Protein AF-A0AAD4NC10-F1 (afdb_monomer_lite)

Secondary structure (DSSP, 8-state):
--------THHHHHHHHHHHHHHHHHTT-----TTHHHHHHHHHHHHHHHHHHHHHTS---------S---HHHHHHHHHHHHHHHHHHHHHHHHHHHHHHHHHHHHGGG------HHHHHHHHHHHHHHHHHHHHHHHTTS---------------------THHHHHHHHHHHHHHHHHHHHHHHHHHHHHHHHTT-TTHHHHHHTTHHHHHHHHHHHHHHHH------

Radius of gyration: 29.65 Å; chains: 1; bounding box: 81×79×90 Å

Sequence (231 aa):
MYPQWAVKPSTISSIYFACLSIVFTISLSSCTDPTQYCENYSVCLQKLEAKQRECLKFPEFEPSLARNTASSNQTECNKKKRRQVSRDLAQLHLRRTEIVRDCVAKNVNRGESILNPNKEKKCLKTAEKLSTISEIMQVTTKKPLRKNGQKGKVGSAVDISRSPKRHSKRKEATKQNAKMCRRAKKTLNRKCHQLAKCCSIAKECTTLAEAIDDQLRSLKAESKSSNCRST

Structure (mmCIF, N/CA/C/O backbone):
data_AF-A0AAD4NC10-F1
#
_entry.id   AF-A0AAD4NC10-F1
#
loop_
_atom_site.group_PDB
_atom_site.id
_atom_site.type_symbol
_atom_site.label_atom_id
_atom_site.label_alt_id
_atom_site.label_comp_id
_atom_site.label_asym_id
_atom_site.label_entity_id
_atom_site.label_seq_id
_atom_site.pdbx_PDB_ins_code
_atom_site.Cartn_x
_atom_site.Cartn_y
_atom_site.Cartn_z
_atom_site.occupancy
_atom_site.B_iso_or_equiv
_atom_site.auth_seq_id
_atom_site.auth_comp_id
_atom_site.auth_asym_id
_atom_site.auth_atom_id
_atom_site.pdbx_PDB_model_num
ATOM 1 N N . MET A 1 1 ? -49.555 56.074 47.861 1.00 41.41 1 MET A N 1
ATOM 2 C CA . MET A 1 1 ? -49.677 54.967 46.888 1.00 41.41 1 MET A CA 1
ATOM 3 C C . MET A 1 1 ? -48.379 54.898 46.097 1.00 41.41 1 MET A C 1
ATOM 5 O O . MET A 1 1 ? -48.118 55.803 45.322 1.00 41.41 1 MET A O 1
ATOM 9 N N . TYR A 1 2 ? -47.544 53.892 46.363 1.00 38.09 2 TYR A N 1
ATOM 10 C CA . TYR A 1 2 ? -46.301 53.606 45.632 1.00 38.09 2 TYR A CA 1
ATOM 11 C C . TYR A 1 2 ? -46.382 52.164 45.116 1.00 38.09 2 TYR A C 1
ATOM 13 O O . TYR A 1 2 ? -46.806 51.297 45.884 1.00 38.09 2 TYR A O 1
ATOM 21 N N . PRO A 1 3 ? -46.012 51.881 43.856 1.00 53.06 3 PRO A N 1
ATOM 22 C CA . PRO A 1 3 ? -46.103 50.531 43.325 1.00 53.06 3 PRO A CA 1
ATOM 23 C C . PRO A 1 3 ? -44.893 49.674 43.736 1.00 53.06 3 PRO A C 1
ATOM 25 O O . PRO A 1 3 ? -43.740 50.072 43.582 1.00 53.06 3 PRO A O 1
ATOM 28 N N . GLN A 1 4 ? -45.179 48.474 44.250 1.00 52.19 4 GLN A N 1
ATOM 29 C CA . GLN A 1 4 ? -44.212 47.407 44.511 1.00 52.19 4 GLN A CA 1
ATOM 30 C C . GLN A 1 4 ? -44.015 46.551 43.255 1.00 52.19 4 GLN A C 1
ATOM 32 O O . GLN A 1 4 ? -44.841 45.688 42.975 1.00 52.19 4 GLN A O 1
ATOM 37 N N . TRP A 1 5 ? -42.925 46.743 42.516 1.00 58.12 5 TRP A N 1
ATOM 38 C CA . TRP A 1 5 ? -42.398 45.713 41.608 1.00 58.12 5 TRP A CA 1
ATOM 39 C C . TRP A 1 5 ? -40.941 46.009 41.239 1.00 58.12 5 TRP A C 1
ATOM 41 O O . TRP A 1 5 ? -40.607 46.370 40.117 1.00 58.12 5 TRP A O 1
ATOM 51 N N . ALA A 1 6 ? -40.048 45.833 42.214 1.00 51.19 6 ALA A N 1
ATOM 52 C CA . ALA A 1 6 ? -38.608 45.762 41.982 1.00 51.19 6 ALA A CA 1
ATOM 53 C C . ALA A 1 6 ? -38.160 44.299 42.116 1.00 51.19 6 ALA A C 1
ATOM 55 O O . ALA A 1 6 ? -37.803 43.834 43.200 1.00 51.19 6 ALA A O 1
ATOM 56 N N . VAL A 1 7 ? -38.215 43.547 41.014 1.00 60.38 7 VAL A N 1
ATOM 57 C CA . VAL A 1 7 ? -37.614 42.209 40.945 1.00 60.38 7 VAL A CA 1
ATOM 58 C C . VAL A 1 7 ? -36.100 42.387 40.830 1.00 60.38 7 VAL A C 1
ATOM 60 O O . VAL A 1 7 ? -35.605 43.034 39.909 1.00 60.38 7 VAL A O 1
ATOM 63 N N . LYS A 1 8 ? -35.362 41.854 41.809 1.00 53.91 8 LYS A N 1
ATOM 64 C CA . LYS A 1 8 ? -33.903 41.987 41.916 1.00 53.91 8 LYS A CA 1
ATOM 65 C C . LYS A 1 8 ? -33.209 41.335 40.699 1.00 53.91 8 LYS A C 1
ATOM 67 O O . LYS A 1 8 ? -33.418 40.146 40.469 1.00 53.91 8 LYS A O 1
ATOM 72 N N . PRO A 1 9 ? -32.334 42.049 39.964 1.00 54.53 9 PRO A N 1
ATOM 73 C CA . PRO A 1 9 ? -31.679 41.550 38.745 1.00 54.53 9 PRO A CA 1
ATOM 74 C C . PRO A 1 9 ? -30.574 40.496 38.977 1.00 54.53 9 PRO A C 1
ATOM 76 O O . PRO A 1 9 ? -29.912 40.069 38.033 1.00 54.53 9 PRO A O 1
ATOM 79 N N . SER A 1 10 ? -30.352 40.048 40.215 1.00 56.56 10 SER A N 1
ATOM 80 C CA . SER A 1 10 ? -29.236 39.168 40.582 1.00 56.56 10 SER A CA 1
ATOM 81 C C . SER A 1 10 ? -29.481 37.671 40.347 1.00 56.56 10 SER A C 1
ATOM 83 O O . SER A 1 10 ? -28.519 36.910 40.278 1.00 56.56 10 SER A O 1
ATOM 85 N N . THR A 1 11 ? -30.726 37.221 40.174 1.00 55.91 11 THR A N 1
ATOM 86 C CA . THR A 1 11 ? -31.040 35.787 40.005 1.00 55.91 11 THR A CA 1
ATOM 87 C C . THR A 1 11 ? -30.996 35.320 38.552 1.00 55.91 11 THR A C 1
ATOM 89 O O . THR A 1 11 ? -30.577 34.197 38.285 1.00 55.91 11 THR A O 1
ATOM 92 N N . ILE A 1 12 ? -31.343 36.185 37.594 1.00 58.41 12 ILE A N 1
ATOM 93 C CA . ILE A 1 12 ? -31.381 35.819 36.168 1.00 58.41 12 ILE A CA 1
ATOM 94 C C . ILE A 1 12 ? -29.960 35.587 35.630 1.00 58.41 12 ILE A C 1
ATOM 96 O O . ILE A 1 12 ? -29.720 34.606 34.932 1.00 58.41 12 ILE A O 1
ATOM 100 N N . SER A 1 13 ? -28.988 36.418 36.023 1.00 58.16 13 SER A N 1
ATOM 101 C CA . SER A 1 13 ? -27.586 36.279 35.591 1.00 58.16 13 SER A CA 1
ATOM 102 C C . SER A 1 13 ? -26.949 34.958 36.059 1.00 58.16 13 SER A C 1
ATOM 104 O O . SER A 1 13 ? -26.222 34.307 35.309 1.00 58.16 13 SER A O 1
ATOM 106 N N . SER A 1 14 ? -27.290 34.497 37.267 1.00 56.69 14 SER A N 1
ATOM 107 C CA . SER A 1 14 ? -26.752 33.252 37.831 1.00 56.69 14 SER A CA 1
ATOM 108 C C . SER A 1 14 ? -27.219 32.003 37.068 1.00 56.69 14 SER A C 1
ATOM 110 O O . SER A 1 14 ? -26.435 31.075 36.868 1.00 56.69 14 SER A O 1
ATOM 112 N N . ILE A 1 15 ? -28.455 32.009 36.557 1.00 64.31 15 ILE A N 1
ATOM 113 C CA . ILE A 1 15 ? -29.015 30.897 35.773 1.00 64.31 15 ILE A CA 1
ATOM 114 C C . ILE A 1 15 ? -28.326 30.790 34.403 1.00 64.31 15 ILE A C 1
ATOM 116 O O . ILE A 1 15 ? -27.982 29.689 33.975 1.00 64.31 15 ILE A O 1
ATOM 120 N N . TYR A 1 16 ? -28.037 31.917 33.743 1.00 66.31 16 TYR A N 1
ATOM 121 C CA . TYR A 1 16 ? -27.315 31.913 32.462 1.00 66.31 16 TYR A CA 1
ATOM 122 C C . TYR A 1 16 ? -25.878 31.384 32.594 1.00 66.31 16 TYR A C 1
ATOM 124 O O . TYR A 1 16 ? -25.441 30.597 31.753 1.00 66.31 16 TYR A O 1
ATOM 132 N N . PHE A 1 17 ? -25.159 31.741 33.664 1.00 61.50 17 PHE A N 1
ATOM 133 C CA . PHE A 1 17 ? -23.816 31.205 33.933 1.00 61.50 17 PHE A CA 1
ATOM 134 C C . PHE A 1 17 ? -23.830 29.701 34.270 1.00 61.50 17 PHE A C 1
ATOM 136 O O . PHE A 1 17 ? -22.946 28.957 33.830 1.00 61.50 17 PHE A O 1
ATOM 143 N N . ALA A 1 18 ? -24.854 29.223 34.984 1.00 60.19 18 ALA A N 1
ATOM 144 C CA . ALA A 1 18 ? -25.027 27.798 35.260 1.00 60.19 18 ALA A CA 1
ATOM 145 C C . ALA A 1 18 ? -25.340 26.997 33.978 1.00 60.19 18 ALA A C 1
ATOM 147 O O . ALA A 1 18 ? -24.720 25.968 33.725 1.00 60.19 18 ALA A O 1
ATOM 148 N N . CYS A 1 19 ? -26.218 27.493 33.100 1.00 57.28 19 CYS A N 1
ATOM 149 C CA . CYS A 1 19 ? -26.504 26.826 31.825 1.00 57.28 19 CYS A CA 1
ATOM 150 C C . CYS A 1 19 ? -25.308 26.845 30.856 1.00 57.28 19 CYS A C 1
ATOM 152 O O . CYS A 1 19 ? -25.031 25.831 30.215 1.00 57.28 19 CYS A O 1
ATOM 154 N N . LEU A 1 20 ? -24.554 27.949 30.777 1.00 58.22 20 LEU A N 1
ATOM 155 C CA . LEU A 1 20 ? -23.356 28.038 29.929 1.00 58.22 20 LEU A CA 1
ATOM 156 C C . LEU A 1 20 ? -22.250 27.071 30.372 1.00 58.22 20 LEU A C 1
ATOM 158 O O . LEU A 1 20 ? -21.587 26.474 29.526 1.00 58.22 20 LEU A O 1
ATOM 162 N N . SER A 1 21 ? -22.078 26.859 31.679 1.00 56.34 21 SER A N 1
ATOM 163 C CA . SER A 1 21 ? -21.098 25.894 32.200 1.00 56.34 21 SER A CA 1
ATOM 164 C C . SER A 1 21 ? -21.517 24.433 31.977 1.00 56.34 21 SER A C 1
ATOM 166 O O . SER A 1 21 ? -20.658 23.590 31.705 1.00 56.34 21 SER A O 1
ATOM 168 N N . ILE A 1 22 ? -22.819 24.127 31.966 1.00 56.28 22 ILE A N 1
ATOM 169 C CA . ILE A 1 22 ? -23.332 22.793 31.602 1.00 56.28 22 ILE A CA 1
ATOM 170 C C . ILE A 1 22 ? -23.112 22.510 30.104 1.00 56.28 22 ILE A C 1
ATOM 172 O O . ILE A 1 22 ? -22.633 21.439 29.742 1.00 56.28 22 ILE A O 1
ATOM 176 N N . VAL A 1 23 ? -23.343 23.481 29.214 1.00 56.09 23 VAL A N 1
ATOM 177 C CA . VAL A 1 23 ? -23.078 23.304 27.768 1.00 56.09 23 VAL A CA 1
ATOM 178 C C . VAL A 1 23 ? -21.572 23.181 27.470 1.00 56.09 23 VAL A C 1
ATOM 180 O O . VAL A 1 23 ? -21.167 22.402 26.601 1.00 56.09 23 VAL A O 1
ATOM 183 N N . PHE A 1 24 ? -20.718 23.885 28.221 1.00 51.09 24 PHE A N 1
ATOM 184 C CA . PHE A 1 24 ? -19.261 23.817 28.047 1.00 51.09 24 PHE A CA 1
ATOM 185 C C . PHE A 1 24 ? -18.652 22.508 28.581 1.00 51.09 24 PHE A C 1
ATOM 187 O O . PHE A 1 24 ? -17.705 21.985 27.997 1.00 51.09 24 PHE A O 1
ATOM 194 N N . THR A 1 25 ? -19.221 21.933 29.646 1.00 49.47 25 THR A N 1
ATOM 195 C CA . THR A 1 25 ? -18.780 20.635 30.193 1.00 49.47 25 THR A CA 1
ATOM 196 C C . THR A 1 25 ? -19.268 19.445 29.365 1.00 49.47 25 THR A C 1
ATOM 198 O O . THR A 1 25 ? -18.516 18.486 29.183 1.00 49.47 25 THR A O 1
ATOM 201 N N . ILE A 1 26 ? -20.457 19.526 28.757 1.00 51.94 26 ILE A N 1
ATOM 202 C CA . ILE A 1 26 ? -20.940 18.499 27.815 1.00 51.94 26 ILE A CA 1
ATOM 203 C C . ILE A 1 26 ? -20.091 18.488 26.526 1.00 51.94 26 ILE A C 1
ATOM 205 O O . ILE A 1 26 ? -19.852 17.427 25.954 1.00 51.94 26 ILE A O 1
ATOM 209 N N . SER A 1 27 ? -19.531 19.633 26.117 1.00 47.19 27 SER A N 1
ATOM 210 C CA . SER A 1 27 ? -18.708 19.741 24.898 1.00 47.19 27 SER A CA 1
ATOM 211 C C . SER A 1 27 ? -17.281 19.179 25.028 1.00 47.19 27 SER A C 1
ATOM 213 O O . SER A 1 27 ? -16.630 18.938 24.012 1.00 47.19 27 SER A O 1
ATOM 215 N N . LEU A 1 28 ? -16.778 18.929 26.245 1.00 46.03 28 LEU A N 1
ATOM 216 C CA . LEU A 1 28 ? -15.456 18.310 26.460 1.00 46.03 28 LEU A CA 1
ATOM 217 C C . LEU A 1 28 ? -15.502 16.781 26.595 1.00 46.03 28 LEU A C 1
ATOM 219 O O . LEU A 1 28 ? -14.455 16.135 26.629 1.00 46.03 28 LEU A O 1
ATOM 223 N N . SER A 1 29 ? -16.698 16.194 26.599 1.00 42.22 29 SER A N 1
ATOM 224 C CA . SER A 1 29 ? -16.899 14.747 26.510 1.00 42.22 29 SER A CA 1
ATOM 225 C C . SER A 1 29 ? -16.993 14.333 25.042 1.00 42.22 29 SER A C 1
ATOM 227 O O . SER A 1 29 ? -18.002 13.804 24.587 1.00 42.22 29 SER A O 1
ATOM 229 N N . SER A 1 30 ? -15.942 14.598 24.262 1.00 43.31 30 SER A N 1
ATOM 230 C CA . SER A 1 30 ? -15.774 13.915 22.977 1.00 43.31 30 SER A CA 1
ATOM 231 C C . SER A 1 30 ? -15.452 12.455 23.283 1.00 43.31 30 SER A C 1
ATOM 233 O O . SER A 1 30 ? -14.284 12.079 23.369 1.00 43.31 30 SER A O 1
ATOM 235 N N . CYS A 1 31 ? -16.490 11.651 23.520 1.00 39.97 31 CYS A N 1
ATOM 236 C CA . CYS A 1 31 ? -16.408 10.200 23.486 1.00 39.97 31 CYS A CA 1
ATOM 237 C C . CYS A 1 31 ? -15.810 9.833 22.128 1.00 39.97 31 CYS A C 1
ATOM 239 O O . CYS A 1 31 ? -16.489 9.895 21.106 1.00 39.97 31 CYS A O 1
ATOM 241 N N . THR A 1 32 ? -14.509 9.551 22.097 1.00 53.75 32 THR A N 1
ATOM 242 C CA . THR A 1 32 ? -13.849 9.022 20.911 1.00 53.75 32 THR A CA 1
ATOM 243 C C . THR A 1 32 ? -14.460 7.662 20.657 1.00 53.75 32 THR A C 1
ATOM 245 O O . THR A 1 32 ? -14.175 6.707 21.381 1.00 53.75 32 THR A O 1
ATOM 248 N N . ASP A 1 33 ? -15.363 7.615 19.684 1.00 60.53 33 ASP A N 1
ATOM 249 C CA . ASP A 1 33 ? -16.069 6.404 19.314 1.00 60.53 33 ASP A CA 1
ATOM 250 C C . ASP A 1 33 ? -15.017 5.340 18.940 1.00 60.53 33 ASP A C 1
ATOM 252 O O . ASP A 1 33 ? -14.143 5.611 18.104 1.00 60.53 33 ASP A O 1
ATOM 256 N N . PRO A 1 34 ? -15.008 4.156 19.577 1.00 59.62 34 PRO A N 1
ATOM 257 C CA . PRO A 1 34 ? -14.028 3.097 19.312 1.00 59.62 34 PRO A CA 1
ATOM 258 C C . PRO A 1 34 ? -13.909 2.724 17.823 1.00 59.62 34 PRO A C 1
ATOM 260 O O . PRO A 1 34 ? -12.849 2.283 17.366 1.00 59.62 34 PRO A O 1
ATOM 263 N N . THR A 1 35 ? -14.968 2.965 17.051 1.00 65.06 35 THR A N 1
ATOM 264 C CA . THR A 1 35 ? -15.051 2.756 15.600 1.00 65.06 35 THR A CA 1
ATOM 265 C C . THR A 1 35 ? -14.111 3.672 14.800 1.00 65.06 35 THR A C 1
ATOM 267 O O . THR A 1 35 ? -13.607 3.279 13.739 1.00 65.06 35 THR A O 1
ATOM 270 N N . GLN A 1 36 ? -13.745 4.838 15.345 1.00 79.75 36 GLN A N 1
ATOM 271 C CA . GLN A 1 36 ? -12.940 5.860 14.671 1.00 79.75 36 GLN A CA 1
ATOM 272 C C . GLN A 1 36 ? -11.547 5.346 14.255 1.00 79.75 36 GLN A C 1
ATOM 274 O O . GLN A 1 36 ? -10.971 5.791 13.256 1.00 79.75 36 GLN A O 1
ATOM 279 N N . TYR A 1 37 ? -10.962 4.382 14.978 1.00 80.88 37 TYR A N 1
ATOM 280 C CA . TYR A 1 37 ? -9.650 3.821 14.621 1.00 80.88 37 TYR A CA 1
ATOM 281 C C . TYR A 1 37 ? -9.710 2.937 13.373 1.00 80.88 37 TYR A C 1
ATOM 283 O O . TYR A 1 37 ? -8.825 3.018 12.512 1.00 80.88 37 TYR A O 1
ATOM 291 N N . CYS A 1 38 ? -10.745 2.104 13.261 1.00 86.81 38 CYS A N 1
ATOM 292 C CA . CYS A 1 38 ? -10.943 1.242 12.102 1.00 86.81 38 CYS A CA 1
ATOM 293 C C . CYS A 1 38 ? -11.371 2.040 10.868 1.00 86.81 38 CYS A C 1
ATOM 295 O O . CYS A 1 38 ? -10.904 1.744 9.766 1.00 86.81 38 CYS A O 1
ATOM 297 N N . GLU A 1 39 ? -12.142 3.114 11.042 1.00 88.94 39 GLU A N 1
ATOM 298 C CA . GLU A 1 39 ? -12.430 4.073 9.972 1.00 88.94 39 GLU A CA 1
ATOM 299 C C . GLU A 1 39 ? -11.156 4.745 9.450 1.00 88.94 39 GLU A C 1
ATOM 301 O O . GLU A 1 39 ? -10.874 4.727 8.249 1.00 88.94 39 GLU A O 1
ATOM 306 N N . ASN A 1 40 ? -10.315 5.259 10.352 1.00 88.62 40 ASN A N 1
ATOM 307 C CA . ASN A 1 40 ? -9.024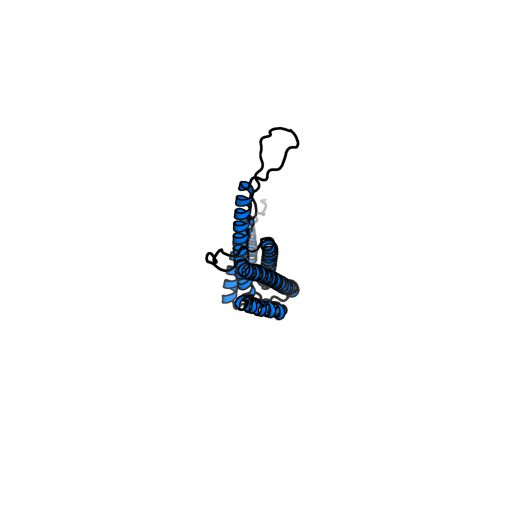 5.839 9.982 1.00 88.62 40 ASN A CA 1
ATOM 308 C C . ASN A 1 40 ? -8.132 4.828 9.244 1.00 88.62 40 ASN A C 1
ATOM 310 O O . ASN A 1 40 ? -7.426 5.181 8.291 1.00 88.62 40 ASN A O 1
ATOM 314 N N . TYR A 1 41 ? -8.159 3.561 9.665 1.00 91.06 41 TYR A N 1
ATOM 315 C CA . TYR A 1 41 ? -7.439 2.488 8.987 1.00 91.06 41 TYR A CA 1
ATOM 316 C C . TYR A 1 41 ? -7.993 2.216 7.581 1.00 91.06 41 TYR A C 1
ATOM 318 O O . TYR A 1 41 ? -7.207 2.159 6.632 1.00 91.06 41 TYR A O 1
ATOM 326 N N . SER A 1 42 ? -9.317 2.142 7.428 1.00 92.62 42 SER A N 1
ATOM 327 C CA . SER A 1 42 ? -10.011 2.013 6.138 1.00 92.62 42 SER A CA 1
ATOM 328 C C . SER A 1 42 ? -9.608 3.127 5.164 1.00 92.62 42 SER A C 1
ATOM 330 O O . SER A 1 42 ? -9.111 2.860 4.064 1.00 92.62 42 SER A O 1
ATOM 332 N N . VAL A 1 43 ? -9.687 4.386 5.606 1.00 92.31 43 VAL A N 1
ATOM 333 C CA . VAL A 1 43 ? -9.276 5.556 4.811 1.00 92.31 43 VAL A CA 1
ATOM 334 C C . VAL A 1 43 ? -7.789 5.484 4.448 1.00 92.31 43 VAL A C 1
ATOM 336 O O . VAL A 1 43 ? -7.390 5.828 3.330 1.00 92.31 43 VAL A O 1
ATOM 339 N N . CYS A 1 44 ? -6.936 5.016 5.364 1.00 93.19 44 CYS A N 1
ATOM 340 C CA . CYS A 1 44 ? -5.517 4.819 5.077 1.00 93.19 44 CYS A CA 1
ATOM 341 C C . CYS A 1 44 ? -5.301 3.789 3.963 1.00 93.19 44 CYS A C 1
ATOM 343 O O . CYS A 1 44 ? -4.524 4.049 3.040 1.00 93.19 44 CYS A O 1
ATOM 345 N N . LEU A 1 45 ? -5.990 2.645 4.021 1.00 95.31 45 LEU A N 1
ATOM 346 C CA . LEU A 1 45 ? -5.908 1.600 3.000 1.00 95.31 45 LEU A CA 1
ATOM 347 C C . LEU A 1 45 ? -6.374 2.109 1.634 1.00 95.31 45 LEU A C 1
ATOM 349 O O . LEU A 1 45 ? -5.686 1.879 0.642 1.00 95.31 45 LEU A O 1
ATOM 353 N N . GLN A 1 46 ? -7.456 2.887 1.587 1.00 95.38 46 GLN A N 1
ATOM 354 C CA . GLN A 1 46 ? -7.925 3.528 0.358 1.00 95.38 46 GLN A CA 1
ATOM 355 C C . GLN A 1 46 ? -6.865 4.475 -0.238 1.00 95.38 46 GLN A C 1
ATOM 357 O O . GLN A 1 46 ? -6.559 4.413 -1.432 1.00 95.38 46 GLN A O 1
ATOM 362 N N . LYS A 1 47 ? -6.238 5.323 0.593 1.00 93.75 47 LYS A N 1
ATOM 363 C CA . LYS A 1 47 ? -5.131 6.202 0.163 1.00 93.75 47 LYS A CA 1
ATOM 364 C C . LYS A 1 47 ? -3.920 5.394 -0.323 1.00 93.75 47 LYS A C 1
ATOM 366 O O . LYS A 1 47 ? -3.275 5.776 -1.303 1.00 93.75 47 LYS A O 1
ATOM 371 N N . LEU A 1 48 ? -3.589 4.293 0.354 1.00 94.50 48 LEU A N 1
ATOM 372 C CA . LEU A 1 48 ? -2.483 3.409 -0.017 1.00 94.50 48 LEU A CA 1
ATOM 373 C C . LEU A 1 48 ? -2.727 2.742 -1.372 1.00 94.50 48 LEU A C 1
ATOM 375 O O . LEU A 1 48 ? -1.827 2.757 -2.212 1.00 94.50 48 LEU A O 1
ATOM 379 N N . GLU A 1 49 ? -3.925 2.213 -1.596 1.00 95.50 49 GLU A N 1
ATOM 380 C CA . GLU A 1 49 ? -4.326 1.590 -2.856 1.00 95.50 49 GLU A CA 1
ATOM 381 C C . GLU A 1 49 ? -4.256 2.584 -4.018 1.00 95.50 49 GLU A C 1
ATOM 383 O O . GLU A 1 49 ? -3.607 2.316 -5.032 1.00 95.50 49 GLU A O 1
ATOM 388 N N . ALA A 1 50 ? -4.844 3.774 -3.855 1.00 94.25 50 ALA A N 1
ATOM 389 C CA . ALA A 1 50 ? -4.774 4.828 -4.863 1.00 94.25 50 ALA A CA 1
ATOM 390 C C . ALA A 1 50 ? -3.314 5.153 -5.223 1.00 94.25 50 ALA A C 1
ATOM 392 O O . ALA A 1 50 ? -2.958 5.265 -6.401 1.00 94.25 50 ALA A O 1
ATOM 393 N N . LYS A 1 51 ? -2.432 5.219 -4.215 1.00 92.69 51 LYS A N 1
ATOM 394 C CA . LYS A 1 51 ? -1.005 5.469 -4.437 1.00 92.69 51 LYS A CA 1
ATOM 395 C C . LYS A 1 51 ? -0.277 4.278 -5.065 1.00 92.69 51 LYS A C 1
ATOM 397 O O . LYS A 1 51 ? 0.633 4.488 -5.863 1.00 92.69 51 LYS A O 1
ATOM 402 N N . GLN A 1 52 ? -0.654 3.039 -4.751 1.00 93.88 52 GLN A N 1
ATOM 403 C CA . GLN A 1 52 ? -0.138 1.842 -5.423 1.00 93.88 52 GLN A CA 1
ATOM 404 C C . GLN A 1 52 ? -0.497 1.859 -6.915 1.00 93.88 52 GLN A C 1
ATOM 406 O O . GLN A 1 52 ? 0.408 1.718 -7.740 1.00 93.88 52 GLN A O 1
ATOM 411 N N . ARG A 1 53 ? -1.766 2.128 -7.262 1.00 94.31 53 ARG A N 1
ATOM 412 C CA . ARG A 1 53 ? -2.234 2.275 -8.653 1.00 94.31 53 ARG A CA 1
ATOM 413 C C . ARG A 1 53 ? -1.498 3.391 -9.393 1.00 94.31 53 ARG A C 1
ATOM 415 O O . ARG A 1 53 ? -1.099 3.215 -10.541 1.00 94.31 53 ARG A O 1
ATOM 422 N N . GLU A 1 54 ? -1.269 4.530 -8.741 1.00 91.12 54 GLU A N 1
ATOM 423 C CA . GLU A 1 54 ? -0.463 5.617 -9.308 1.00 91.12 54 GLU A CA 1
ATOM 424 C C . GLU A 1 54 ? 0.974 5.158 -9.586 1.00 91.12 54 GLU A C 1
ATOM 426 O O . GLU A 1 54 ? 1.502 5.401 -10.672 1.00 91.12 54 GLU A O 1
ATOM 431 N N . CYS A 1 55 ? 1.602 4.456 -8.638 1.00 89.50 55 CYS A N 1
ATOM 432 C CA . CYS A 1 55 ? 2.989 4.032 -8.789 1.00 89.50 55 CYS A CA 1
ATOM 433 C C . CYS A 1 55 ? 3.198 2.968 -9.877 1.00 89.50 55 CYS A C 1
ATOM 435 O O . CYS A 1 55 ? 4.296 2.908 -10.429 1.00 89.50 55 CYS A O 1
ATOM 437 N N . LEU A 1 56 ? 2.176 2.170 -10.208 1.00 89.25 56 LEU A N 1
ATOM 438 C CA . LEU A 1 56 ? 2.226 1.192 -11.306 1.00 89.25 56 LEU A CA 1
ATOM 439 C C . LEU A 1 56 ? 2.372 1.850 -12.689 1.00 89.25 56 LEU A C 1
ATOM 441 O O . LEU A 1 56 ? 2.861 1.216 -13.619 1.00 89.25 56 LEU A O 1
ATOM 445 N N . LYS A 1 57 ? 2.013 3.135 -12.827 1.00 88.19 57 LYS A N 1
ATOM 446 C CA . LYS A 1 57 ? 2.161 3.889 -14.085 1.00 88.19 57 LYS A CA 1
ATOM 447 C C . LYS A 1 57 ? 3.620 4.200 -14.425 1.00 88.19 57 LYS A C 1
ATOM 449 O O . LYS A 1 57 ? 3.922 4.554 -15.564 1.00 88.19 57 LYS A O 1
ATOM 454 N N . PHE A 1 58 ? 4.527 4.115 -13.449 1.00 83.25 58 PHE A N 1
ATOM 455 C CA . PHE A 1 58 ? 5.937 4.400 -13.679 1.00 83.25 58 PHE A CA 1
ATOM 456 C C . PHE A 1 58 ? 6.683 3.124 -14.079 1.00 83.25 58 PHE A C 1
ATOM 458 O O . PHE A 1 58 ? 6.640 2.139 -13.340 1.00 83.25 58 PHE A O 1
ATOM 465 N N . PRO A 1 59 ? 7.428 3.135 -15.198 1.00 68.50 59 PRO A N 1
ATOM 466 C CA . PRO A 1 59 ? 8.285 2.015 -15.545 1.00 68.50 59 PRO A CA 1
ATOM 467 C C . PRO A 1 59 ? 9.325 1.811 -14.444 1.00 68.50 59 PRO A C 1
ATOM 469 O O . PRO A 1 59 ? 9.894 2.766 -13.905 1.00 68.50 59 PRO A O 1
ATOM 472 N N . GLU A 1 60 ? 9.564 0.554 -14.095 1.00 64.62 60 GLU A N 1
ATOM 473 C CA . GLU A 1 60 ? 10.504 0.207 -13.048 1.00 64.62 60 GLU A CA 1
ATOM 474 C C . GLU A 1 60 ? 11.922 0.626 -13.407 1.00 64.62 60 GLU A C 1
ATOM 476 O O . GLU A 1 60 ? 12.564 0.069 -14.298 1.00 64.62 60 GLU A O 1
ATOM 481 N N . PHE A 1 61 ? 12.403 1.648 -12.701 1.00 55.28 61 PHE A N 1
ATOM 482 C CA . PHE A 1 61 ? 13.783 2.072 -12.796 1.00 55.28 61 PHE A CA 1
ATOM 483 C C . PHE A 1 61 ? 14.604 1.242 -11.807 1.00 55.28 61 PHE A C 1
ATOM 485 O O . PHE A 1 61 ? 14.482 1.412 -10.587 1.00 55.28 61 PHE A O 1
ATOM 492 N N . GLU A 1 62 ? 15.388 0.313 -12.348 1.00 54.31 62 GLU A N 1
ATOM 493 C CA . GLU A 1 62 ? 16.463 -0.365 -11.626 1.00 54.31 62 GLU A CA 1
ATOM 494 C C . GLU A 1 62 ? 17.547 0.667 -11.274 1.00 54.31 62 GLU A C 1
ATOM 496 O O . GLU A 1 62 ? 17.922 1.478 -12.131 1.00 54.31 62 GLU A O 1
ATOM 501 N N . PRO A 1 63 ? 18.072 0.676 -10.038 1.00 46.00 63 PRO A N 1
ATOM 502 C CA . PRO A 1 63 ? 19.308 1.382 -9.761 1.00 46.00 63 PRO A CA 1
ATOM 503 C C . PRO A 1 63 ? 20.406 0.774 -10.638 1.00 46.00 63 PRO A C 1
ATOM 505 O O . PRO A 1 63 ? 20.611 -0.435 -10.660 1.00 46.00 63 PRO A O 1
ATOM 508 N N . SER A 1 64 ? 21.087 1.627 -11.394 1.00 40.41 64 SER A N 1
ATOM 509 C CA . SER A 1 64 ? 22.244 1.296 -12.220 1.00 40.41 64 SER A CA 1
ATOM 510 C C . SER A 1 64 ? 23.404 0.823 -11.338 1.00 40.41 64 SER A C 1
ATOM 512 O O . SER A 1 64 ? 24.304 1.598 -11.037 1.00 40.41 64 SER A O 1
ATOM 514 N N . LEU A 1 65 ? 23.350 -0.425 -10.881 1.00 42.22 65 LEU A N 1
ATOM 515 C CA . LEU A 1 65 ? 24.399 -1.087 -10.100 1.00 42.22 65 LEU A CA 1
ATOM 516 C C . LEU A 1 65 ? 25.171 -2.136 -10.914 1.00 42.22 65 LEU A C 1
ATOM 518 O O . LEU A 1 65 ? 26.040 -2.803 -10.380 1.00 42.22 65 LEU A O 1
ATOM 522 N N . ALA A 1 66 ? 24.908 -2.251 -12.218 1.00 42.28 66 ALA A N 1
ATOM 523 C CA . ALA A 1 66 ? 25.662 -3.119 -13.119 1.00 42.28 66 ALA A CA 1
ATOM 524 C C . ALA A 1 66 ? 26.348 -2.285 -14.207 1.00 42.28 66 ALA A C 1
ATOM 526 O O . ALA A 1 66 ? 26.019 -2.363 -15.390 1.00 42.28 66 ALA A O 1
ATOM 527 N N . ARG A 1 67 ? 27.287 -1.435 -13.789 1.00 45.41 67 ARG A N 1
ATOM 528 C CA . ARG A 1 67 ? 28.422 -1.080 -14.637 1.00 45.41 67 ARG A CA 1
ATOM 529 C C . ARG A 1 67 ? 29.480 -2.113 -14.265 1.00 45.41 67 ARG A C 1
ATOM 531 O O . ARG A 1 67 ? 30.031 -1.990 -13.184 1.00 45.41 67 ARG A O 1
ATOM 538 N N . ASN A 1 68 ? 29.557 -3.193 -15.048 1.00 44.75 68 ASN A N 1
ATOM 539 C CA . ASN A 1 68 ? 30.746 -3.999 -15.363 1.00 44.75 68 ASN A CA 1
ATOM 540 C C . ASN A 1 68 ? 30.308 -5.284 -16.103 1.00 44.75 68 ASN A C 1
ATOM 542 O O . ASN A 1 68 ? 29.643 -6.151 -15.544 1.00 44.75 68 ASN A O 1
ATOM 546 N N . THR A 1 69 ? 30.630 -5.324 -17.401 1.00 51.19 69 THR A N 1
ATOM 547 C CA . THR A 1 69 ? 31.075 -6.514 -18.158 1.00 51.19 69 THR A CA 1
ATOM 548 C C . THR A 1 69 ? 30.304 -7.832 -17.973 1.00 51.19 69 THR A C 1
ATOM 550 O O . THR A 1 69 ? 30.789 -8.753 -17.325 1.00 51.19 69 THR A O 1
ATOM 553 N N . ALA A 1 70 ? 29.147 -7.985 -18.624 1.00 50.44 70 ALA A N 1
ATOM 554 C CA . ALA A 1 70 ? 28.591 -9.309 -18.928 1.00 50.44 70 ALA A CA 1
ATOM 555 C C . ALA A 1 70 ? 27.822 -9.274 -20.257 1.00 50.44 70 ALA A C 1
ATOM 557 O O . ALA A 1 70 ? 27.236 -8.247 -20.608 1.00 50.44 70 ALA A O 1
ATOM 558 N N . SER A 1 71 ? 27.866 -10.387 -20.995 1.00 50.16 71 SER A N 1
ATOM 559 C CA . SER A 1 71 ? 27.379 -10.530 -22.371 1.00 50.16 71 SER A CA 1
ATOM 560 C C . SER A 1 71 ? 25.966 -9.959 -22.579 1.00 50.16 71 SER A C 1
ATOM 562 O O . SER A 1 71 ? 25.057 -10.108 -21.752 1.00 50.16 71 SER A O 1
ATOM 564 N N . SER A 1 72 ? 25.789 -9.258 -23.702 1.00 58.31 72 SER A N 1
ATOM 565 C CA . SER A 1 72 ? 24.611 -8.431 -24.004 1.00 58.31 72 SER A CA 1
ATOM 566 C C . SER A 1 72 ? 23.277 -9.171 -23.812 1.00 58.31 72 SER A C 1
ATOM 568 O O . SER A 1 72 ? 22.356 -8.632 -23.201 1.00 58.31 72 SER A O 1
ATOM 570 N N . ASN A 1 73 ? 23.199 -10.445 -24.207 1.00 58.28 73 ASN A N 1
ATOM 571 C CA . ASN A 1 73 ? 21.937 -11.194 -24.240 1.00 58.28 73 ASN A CA 1
ATOM 572 C C . ASN A 1 73 ? 21.532 -11.761 -22.866 1.00 58.28 73 ASN A C 1
ATOM 574 O O . ASN A 1 73 ? 20.361 -11.701 -22.480 1.00 58.28 73 ASN A O 1
ATOM 578 N N . GLN A 1 74 ? 22.492 -12.250 -22.073 1.00 61.12 74 GLN A N 1
ATOM 579 C CA . GLN A 1 74 ? 22.207 -12.804 -20.743 1.00 61.12 74 GLN A CA 1
ATOM 580 C C . GLN A 1 74 ? 21.857 -11.693 -19.741 1.00 61.12 74 GLN A C 1
ATOM 582 O O . GLN A 1 74 ? 21.004 -11.870 -18.864 1.00 61.12 74 GLN A O 1
ATOM 587 N N . THR A 1 75 ? 22.446 -10.500 -19.902 1.00 69.00 75 THR A N 1
ATOM 588 C CA . THR A 1 75 ? 22.060 -9.336 -19.091 1.00 69.00 75 THR A CA 1
ATOM 589 C C . THR A 1 75 ? 20.671 -8.810 -19.450 1.00 69.00 75 THR A C 1
ATOM 591 O O . THR A 1 75 ? 19.972 -8.325 -18.560 1.00 69.00 75 THR A O 1
ATOM 594 N N . GLU A 1 76 ? 20.229 -8.919 -20.705 1.00 74.94 76 GLU A N 1
ATOM 595 C CA . GLU A 1 76 ? 18.900 -8.472 -21.133 1.00 74.94 76 GLU A CA 1
ATOM 596 C C . GLU A 1 76 ? 17.778 -9.424 -20.683 1.00 74.94 76 GLU A C 1
ATOM 598 O O . GLU A 1 76 ? 16.771 -8.950 -20.144 1.00 74.94 76 GLU A O 1
ATOM 603 N N . CYS A 1 77 ? 17.990 -10.746 -20.763 1.00 76.25 77 CYS A N 1
ATOM 604 C CA . CYS A 1 77 ? 17.079 -11.763 -20.208 1.00 76.25 77 CYS A CA 1
ATOM 605 C C . CYS A 1 77 ? 16.796 -11.518 -18.720 1.00 76.25 77 CYS A C 1
ATOM 607 O O . CYS A 1 77 ? 15.646 -11.338 -18.303 1.00 76.25 77 CYS A O 1
ATOM 609 N N . ASN A 1 78 ? 17.861 -11.416 -17.919 1.00 78.81 78 ASN A N 1
ATOM 610 C CA . ASN A 1 78 ? 17.750 -11.195 -16.479 1.00 78.81 78 ASN A CA 1
ATOM 611 C C . ASN A 1 78 ? 17.076 -9.847 -16.158 1.00 78.81 78 ASN A C 1
ATOM 613 O O . ASN A 1 78 ? 16.262 -9.765 -15.237 1.00 78.81 78 ASN A O 1
ATOM 617 N N . LYS A 1 79 ? 17.346 -8.788 -16.938 1.00 78.56 79 LYS A N 1
ATOM 618 C CA . LYS A 1 79 ? 16.677 -7.481 -16.787 1.00 78.56 79 LYS A CA 1
ATOM 619 C C . LYS A 1 79 ? 15.178 -7.568 -17.073 1.00 78.56 79 LYS A C 1
ATOM 621 O O . LYS A 1 79 ? 14.391 -6.998 -16.316 1.00 78.56 79 LYS A O 1
ATOM 626 N N . LYS A 1 80 ? 14.766 -8.256 -18.144 1.00 81.38 80 LYS A N 1
ATOM 627 C CA . LYS A 1 80 ? 13.347 -8.431 -18.492 1.00 81.38 80 LYS A CA 1
ATOM 628 C C . LYS A 1 80 ? 12.620 -9.234 -17.413 1.00 81.38 80 LYS A C 1
ATOM 630 O O . LYS A 1 80 ? 11.580 -8.781 -16.941 1.00 81.38 80 LYS A O 1
ATOM 635 N N . LYS A 1 81 ? 13.208 -10.346 -16.956 1.00 83.19 81 LYS A N 1
ATOM 636 C CA . LYS A 1 81 ? 12.653 -11.172 -15.875 1.00 83.19 81 LYS A CA 1
ATOM 637 C C . LYS A 1 81 ? 12.513 -10.390 -14.567 1.00 83.19 81 LYS A C 1
ATOM 639 O O . LYS A 1 81 ? 11.441 -10.400 -13.978 1.00 83.19 81 LYS A O 1
ATOM 644 N N . ARG A 1 82 ? 13.531 -9.626 -14.149 1.00 81.19 82 ARG A N 1
ATOM 645 C CA . ARG A 1 82 ? 13.455 -8.782 -12.937 1.00 81.19 82 ARG A CA 1
ATOM 646 C C . ARG A 1 82 ? 12.348 -7.732 -12.999 1.00 81.19 82 ARG A C 1
ATOM 648 O O . ARG A 1 82 ? 11.645 -7.540 -12.011 1.00 81.19 82 ARG A O 1
ATOM 655 N N . ARG A 1 83 ? 12.184 -7.069 -14.151 1.00 82.81 83 ARG A N 1
ATOM 656 C CA . ARG A 1 83 ? 11.094 -6.103 -14.377 1.00 82.81 83 ARG A CA 1
ATOM 657 C C . ARG A 1 83 ? 9.726 -6.774 -14.331 1.00 82.81 83 ARG A C 1
ATOM 659 O O . ARG A 1 83 ? 8.786 -6.186 -13.816 1.00 82.81 83 ARG A O 1
ATOM 666 N N . GLN A 1 84 ? 9.610 -7.977 -14.885 1.00 86.00 84 GLN A N 1
ATOM 667 C CA . GLN A 1 84 ? 8.366 -8.736 -14.832 1.00 86.00 84 GLN A CA 1
ATOM 668 C C . GLN A 1 84 ? 8.028 -9.101 -13.384 1.00 86.00 84 GLN A C 1
ATOM 670 O O . GLN A 1 84 ? 7.003 -8.674 -12.870 1.00 86.00 84 GLN A O 1
ATOM 675 N N . VAL A 1 85 ? 8.968 -9.737 -12.684 1.00 87.62 85 VAL A N 1
ATOM 676 C CA . VAL A 1 85 ? 8.815 -10.141 -11.282 1.00 87.62 85 VAL A CA 1
ATOM 677 C C . VAL A 1 85 ? 8.482 -8.957 -10.372 1.00 87.62 85 VAL A C 1
ATOM 679 O O . VAL A 1 85 ? 7.622 -9.068 -9.504 1.00 87.62 85 VAL A O 1
ATOM 682 N N . SER A 1 86 ? 9.124 -7.801 -10.546 1.00 85.50 86 SER A N 1
ATOM 683 C CA . SER A 1 86 ? 8.805 -6.637 -9.714 1.00 85.50 86 SER A CA 1
ATOM 684 C C . SER A 1 86 ? 7.442 -6.009 -10.033 1.00 85.50 86 SER A C 1
ATOM 686 O O . SER A 1 86 ? 6.748 -5.599 -9.096 1.00 85.50 86 SER A O 1
ATOM 688 N N . ARG A 1 87 ? 6.996 -6.007 -11.300 1.00 87.56 87 ARG A N 1
ATOM 689 C CA . ARG A 1 87 ? 5.611 -5.643 -11.651 1.00 87.56 87 ARG A CA 1
ATOM 690 C C . ARG A 1 87 ? 4.604 -6.594 -11.017 1.00 87.56 87 ARG A C 1
ATOM 692 O O . ARG A 1 87 ? 3.649 -6.120 -10.406 1.00 87.56 87 ARG A O 1
ATOM 699 N N . ASP A 1 88 ? 4.859 -7.893 -11.098 1.00 90.88 88 ASP A N 1
ATOM 700 C CA . ASP A 1 88 ? 3.998 -8.929 -10.529 1.00 90.88 88 ASP A CA 1
ATOM 701 C C . ASP A 1 88 ? 3.924 -8.782 -8.998 1.00 90.88 88 ASP A C 1
ATOM 703 O O . ASP A 1 88 ? 2.837 -8.726 -8.425 1.00 90.88 88 ASP A O 1
ATOM 707 N N . LEU A 1 89 ? 5.059 -8.545 -8.325 1.00 91.00 89 LEU A N 1
ATOM 708 C CA . LEU A 1 89 ? 5.090 -8.210 -6.895 1.00 91.00 89 LEU A CA 1
ATOM 709 C C . LEU A 1 89 ? 4.288 -6.942 -6.576 1.00 91.00 89 LEU A C 1
ATOM 711 O O . LEU A 1 89 ? 3.598 -6.877 -5.556 1.00 91.00 89 LEU A O 1
ATOM 715 N N . ALA A 1 90 ? 4.388 -5.905 -7.409 1.00 91.19 90 ALA A N 1
ATOM 716 C CA . ALA A 1 90 ? 3.641 -4.669 -7.209 1.00 91.19 90 ALA A CA 1
ATOM 717 C C . ALA A 1 90 ? 2.127 -4.876 -7.383 1.00 91.19 90 ALA A C 1
ATOM 719 O O . ALA A 1 90 ? 1.355 -4.295 -6.616 1.00 91.19 90 ALA A O 1
ATOM 720 N N . GLN A 1 91 ? 1.714 -5.719 -8.331 1.00 93.94 91 GLN A N 1
ATOM 721 C CA . GLN A 1 91 ? 0.320 -6.084 -8.570 1.00 93.94 91 GLN A CA 1
ATOM 722 C C . GLN A 1 91 ? -0.247 -6.945 -7.435 1.00 93.94 91 GLN A C 1
ATOM 724 O O . GLN A 1 91 ? -1.329 -6.646 -6.936 1.00 93.94 91 GLN A O 1
ATOM 729 N N . LEU A 1 92 ? 0.506 -7.933 -6.947 1.00 95.00 92 LEU A N 1
ATOM 730 C CA . LEU A 1 92 ? 0.120 -8.726 -5.776 1.00 95.00 92 LEU A CA 1
ATOM 731 C C . LEU A 1 92 ? -0.025 -7.853 -4.525 1.00 95.00 92 LEU A C 1
ATOM 733 O O . LEU A 1 92 ? -0.987 -7.988 -3.774 1.00 95.00 92 LEU A O 1
ATOM 737 N N . HIS A 1 93 ? 0.883 -6.896 -4.316 1.00 94.19 93 HIS A N 1
ATOM 738 C CA . HIS A 1 93 ? 0.757 -5.938 -3.218 1.00 94.19 93 HIS A CA 1
ATOM 739 C C . HIS A 1 93 ? -0.493 -5.057 -3.327 1.00 94.19 93 HIS A C 1
ATOM 741 O O . HIS A 1 93 ? -1.103 -4.776 -2.296 1.00 94.19 93 HIS A O 1
ATOM 747 N N . LEU A 1 94 ? -0.865 -4.627 -4.537 1.00 95.75 94 LEU A N 1
ATOM 748 C CA . LEU A 1 94 ? -2.115 -3.904 -4.769 1.00 95.75 94 LEU A CA 1
ATOM 749 C C . LEU A 1 94 ? -3.317 -4.791 -4.434 1.00 95.75 94 LEU A C 1
ATOM 751 O O . LEU A 1 94 ? -4.163 -4.389 -3.642 1.00 95.75 94 LEU A O 1
ATOM 755 N N . ARG A 1 95 ? -3.347 -6.020 -4.963 1.00 97.25 95 ARG A N 1
ATOM 756 C CA . ARG A 1 95 ? -4.446 -6.962 -4.733 1.00 97.25 95 ARG A CA 1
ATOM 757 C C . ARG A 1 95 ? -4.632 -7.286 -3.254 1.00 97.25 95 ARG A C 1
ATOM 759 O O . ARG A 1 95 ? -5.754 -7.303 -2.760 1.00 97.25 95 ARG A O 1
ATOM 766 N N . ARG A 1 96 ? -3.527 -7.468 -2.528 1.00 96.94 96 ARG A N 1
ATOM 767 C CA . ARG A 1 96 ? -3.535 -7.623 -1.070 1.00 96.94 96 ARG A CA 1
ATOM 768 C C . ARG A 1 96 ? -4.219 -6.439 -0.387 1.00 96.94 96 ARG A C 1
ATOM 770 O O . ARG A 1 96 ? -5.051 -6.634 0.489 1.00 96.94 96 ARG A O 1
ATOM 777 N N . THR A 1 97 ? -3.864 -5.211 -0.767 1.00 97.00 97 THR A N 1
ATOM 778 C CA . THR A 1 97 ? -4.454 -4.000 -0.181 1.00 97.00 97 THR A CA 1
ATOM 779 C C . THR A 1 97 ? -5.945 -3.875 -0.497 1.00 97.00 97 THR A C 1
ATOM 781 O O . THR A 1 97 ? -6.692 -3.524 0.409 1.00 97.00 97 THR A O 1
ATOM 784 N N . GLU A 1 98 ? -6.384 -4.211 -1.715 1.00 97.19 98 GLU A N 1
ATOM 785 C CA . GLU A 1 98 ? -7.808 -4.233 -2.096 1.00 97.19 98 GLU A CA 1
ATOM 786 C C . GLU A 1 98 ? -8.621 -5.178 -1.198 1.00 97.19 98 GLU A C 1
ATOM 788 O O . GLU A 1 98 ? -9.604 -4.754 -0.598 1.00 97.19 98 GLU A O 1
ATOM 793 N N . ILE A 1 99 ? -8.168 -6.428 -1.040 1.00 97.38 99 ILE A N 1
ATOM 794 C CA . ILE A 1 99 ? -8.855 -7.444 -0.223 1.00 97.38 99 ILE A CA 1
ATOM 795 C C . ILE A 1 99 ? -8.986 -6.979 1.231 1.00 97.38 99 ILE A C 1
ATOM 797 O O . ILE A 1 99 ? -10.077 -7.003 1.802 1.00 97.38 99 ILE A O 1
ATOM 801 N N . VAL A 1 100 ? -7.878 -6.524 1.826 1.00 97.25 100 VAL A N 1
ATOM 802 C CA . VAL A 1 100 ? -7.872 -6.076 3.226 1.00 97.25 100 VAL A CA 1
ATOM 803 C C . VAL A 1 100 ? -8.773 -4.853 3.399 1.00 97.25 100 VAL A C 1
ATOM 805 O O . VAL A 1 100 ? -9.552 -4.805 4.345 1.00 97.25 100 VAL A O 1
ATOM 808 N N . ARG A 1 101 ? -8.710 -3.880 2.479 1.00 96.56 101 ARG A N 1
ATOM 809 C CA . ARG A 1 101 ? -9.576 -2.692 2.495 1.00 96.56 101 ARG A CA 1
ATOM 810 C C . ARG A 1 101 ? -11.048 -3.083 2.453 1.00 96.56 101 ARG A C 1
ATOM 812 O O . ARG A 1 101 ? -11.815 -2.587 3.270 1.00 96.56 101 ARG A O 1
ATOM 819 N N . ASP A 1 102 ? -11.429 -3.958 1.528 1.00 97.00 102 ASP A N 1
ATOM 820 C CA . ASP A 1 102 ? -12.823 -4.368 1.342 1.00 97.00 102 ASP A CA 1
ATOM 821 C C . ASP A 1 102 ? -13.365 -5.091 2.569 1.00 97.00 102 ASP A C 1
ATOM 823 O O . ASP A 1 102 ? -14.496 -4.843 2.985 1.00 97.00 102 ASP A O 1
ATOM 827 N N . CYS A 1 103 ? -12.548 -5.943 3.187 1.00 96.62 103 CYS A N 1
ATOM 828 C CA . CYS A 1 103 ? -12.907 -6.576 4.446 1.00 96.62 103 CYS A CA 1
ATOM 829 C C . CYS A 1 103 ? -13.087 -5.550 5.573 1.00 96.62 103 CYS A C 1
ATOM 831 O O . CYS A 1 103 ? -14.106 -5.581 6.262 1.00 96.62 103 CYS A O 1
ATOM 833 N N . VAL A 1 104 ? -12.139 -4.621 5.743 1.00 93.94 104 VAL A N 1
ATOM 834 C CA . VAL A 1 104 ? -12.198 -3.611 6.811 1.00 93.94 104 VAL A CA 1
ATOM 835 C C . VAL A 1 104 ? -13.415 -2.708 6.627 1.00 93.94 104 VAL A C 1
ATOM 837 O O . VAL A 1 104 ? -14.141 -2.475 7.585 1.00 93.94 104 VAL A O 1
ATOM 840 N N . ALA A 1 105 ? -13.683 -2.246 5.404 1.00 93.06 105 ALA A N 1
ATOM 841 C CA . ALA A 1 105 ? -14.824 -1.386 5.106 1.00 93.06 105 ALA A CA 1
ATOM 842 C C . ALA A 1 105 ? -16.168 -2.072 5.403 1.00 93.06 105 ALA A C 1
ATOM 844 O O . ALA A 1 105 ? -17.063 -1.444 5.959 1.00 93.06 105 ALA A O 1
ATOM 845 N N . LYS A 1 106 ? -16.300 -3.368 5.092 1.00 94.62 106 LYS A N 1
ATOM 846 C CA . LYS A 1 106 ? -17.515 -4.148 5.390 1.00 94.62 106 LYS A CA 1
ATOM 847 C C . LYS A 1 106 ? -17.726 -4.399 6.881 1.00 94.62 106 LYS A C 1
ATOM 849 O O . LYS A 1 106 ? -18.861 -4.561 7.312 1.00 94.62 106 LYS A O 1
ATOM 854 N N . ASN A 1 107 ? -16.644 -4.461 7.654 1.00 92.00 107 ASN A N 1
ATOM 855 C CA . ASN A 1 107 ? -16.683 -4.828 9.068 1.00 92.00 107 ASN A CA 1
ATOM 856 C C . ASN A 1 107 ? -16.396 -3.650 10.005 1.00 92.00 107 ASN A C 1
ATOM 858 O O . ASN A 1 107 ? -16.258 -3.870 11.203 1.00 92.00 107 ASN A O 1
ATOM 862 N N . VAL A 1 108 ? -16.325 -2.412 9.503 1.00 88.38 108 VAL A N 1
ATOM 863 C CA . VAL A 1 108 ? -15.925 -1.239 10.300 1.00 88.38 108 VAL A CA 1
ATOM 864 C C . VAL A 1 108 ? -16.809 -1.038 11.537 1.00 88.38 108 VAL A C 1
ATOM 866 O O . VAL A 1 108 ? -16.301 -0.718 12.605 1.00 88.38 108 VAL A O 1
ATOM 869 N N . ASN A 1 109 ? -18.098 -1.370 11.424 1.00 85.00 109 ASN A N 1
ATOM 870 C CA . ASN A 1 109 ? -19.080 -1.299 12.511 1.00 85.00 109 ASN A CA 1
ATOM 871 C C . ASN A 1 109 ? -18.840 -2.337 13.623 1.00 85.00 109 ASN A C 1
ATOM 873 O O . ASN A 1 109 ? -19.353 -2.185 14.723 1.00 85.00 109 ASN A O 1
ATOM 877 N N . ARG A 1 110 ? -18.079 -3.403 13.340 1.00 82.81 110 ARG A N 1
ATOM 878 C CA . ARG A 1 110 ? -17.643 -4.416 14.321 1.00 82.81 110 ARG A CA 1
ATOM 879 C C . ARG A 1 110 ? -16.307 -4.046 14.969 1.00 82.81 110 ARG A C 1
ATOM 881 O O . ARG A 1 110 ? -15.747 -4.822 15.737 1.00 82.81 110 ARG A O 1
ATOM 888 N N . GLY A 1 111 ? -15.750 -2.893 14.602 1.00 72.88 111 GLY A N 1
ATOM 889 C CA . GLY A 1 111 ? -14.483 -2.405 15.107 1.00 72.88 111 GLY A CA 1
ATOM 890 C C . GLY A 1 111 ? -14.596 -1.966 16.562 1.00 72.88 111 GLY A C 1
ATOM 891 O O . GLY A 1 111 ? -14.841 -0.798 16.833 1.00 72.88 111 GLY A O 1
ATOM 892 N N . GLU A 1 112 ? -14.380 -2.883 17.500 1.00 66.69 112 GLU A N 1
ATOM 893 C CA . GLU A 1 112 ? -14.254 -2.526 18.916 1.00 66.69 112 GLU A CA 1
ATOM 894 C C . GLU A 1 112 ? -12.866 -1.945 19.229 1.00 66.69 112 GLU A C 1
ATOM 896 O O . GLU A 1 112 ? -11.859 -2.325 18.612 1.00 66.69 112 GLU A O 1
ATOM 901 N N . SER A 1 113 ? -12.785 -1.065 20.235 1.00 61.09 113 SER A N 1
ATOM 902 C CA . SER A 1 113 ? -11.501 -0.625 20.787 1.00 61.09 113 SER A CA 1
ATOM 903 C C . SER A 1 113 ? -10.886 -1.776 21.584 1.00 61.09 113 SER A C 1
ATOM 905 O O . SER A 1 113 ? -11.104 -1.927 22.778 1.00 61.09 113 SER A O 1
ATOM 907 N N . ILE A 1 114 ? -10.051 -2.588 20.927 1.00 56.97 114 ILE A N 1
ATOM 908 C CA . ILE A 1 114 ? -9.215 -3.626 21.575 1.00 56.97 114 ILE A CA 1
ATOM 909 C C . ILE A 1 114 ? -8.095 -3.001 22.445 1.00 56.97 114 ILE A C 1
ATOM 911 O O . ILE A 1 114 ? -7.182 -3.662 22.956 1.00 56.97 114 ILE A O 1
ATOM 915 N N . LEU A 1 115 ? -8.099 -1.681 22.610 1.00 58.31 115 LEU A N 1
ATOM 916 C CA . LEU A 1 115 ? -6.979 -0.948 23.158 1.00 58.31 115 LEU A CA 1
ATOM 917 C C . LEU A 1 115 ? -7.144 -0.769 24.665 1.00 58.31 115 LEU A C 1
ATOM 919 O O . LEU A 1 115 ? -7.936 0.029 25.140 1.00 58.31 115 LEU A O 1
ATOM 923 N N . ASN A 1 116 ? -6.270 -1.441 25.419 1.00 65.31 116 ASN A N 1
ATOM 924 C CA . ASN A 1 116 ? -5.854 -0.979 26.745 1.00 65.31 116 ASN A CA 1
ATOM 925 C C . ASN A 1 116 ? -5.595 0.549 26.700 1.00 65.31 116 ASN A C 1
ATOM 927 O O . ASN A 1 116 ? -4.963 1.003 25.736 1.00 65.31 116 ASN A O 1
ATOM 931 N N . PRO A 1 117 ? -5.943 1.337 27.733 1.00 68.94 117 PRO A N 1
ATOM 932 C CA . PRO A 1 117 ? -5.906 2.810 27.690 1.00 68.94 117 PRO A CA 1
ATOM 933 C C . PRO A 1 117 ? -4.528 3.396 27.309 1.00 68.94 117 PRO A C 1
ATOM 935 O O . PRO A 1 117 ? -4.409 4.433 26.653 1.00 68.94 117 PRO A O 1
ATOM 938 N N . ASN A 1 118 ? -3.439 2.689 27.628 1.00 69.38 118 ASN A N 1
ATOM 939 C CA . ASN A 1 118 ? -2.082 3.059 27.204 1.00 69.38 118 ASN A CA 1
ATOM 940 C C . ASN A 1 118 ? -1.814 2.863 25.701 1.00 69.38 118 ASN A C 1
ATOM 942 O O . ASN A 1 118 ? -1.017 3.594 25.103 1.00 69.38 118 ASN A O 1
ATOM 946 N N . LYS A 1 119 ? -2.429 1.855 25.078 1.00 71.69 119 LYS A N 1
ATOM 947 C CA . LYS A 1 119 ? -2.331 1.619 23.633 1.00 71.69 119 LYS A CA 1
ATOM 948 C C . LYS A 1 119 ? -3.233 2.589 22.868 1.00 71.69 119 LYS A C 1
ATOM 950 O O . LYS A 1 119 ? -2.835 3.055 21.805 1.00 71.69 119 LYS A O 1
ATOM 955 N N . GLU A 1 120 ? -4.365 2.966 23.447 1.00 73.31 120 GLU A N 1
ATOM 956 C CA . GLU A 1 120 ? -5.302 3.929 22.873 1.00 73.31 120 GLU A CA 1
ATOM 957 C C . GLU A 1 120 ? -4.650 5.300 22.632 1.00 73.31 120 GLU A C 1
ATOM 959 O O . GLU A 1 120 ? -4.615 5.791 21.502 1.00 73.31 120 GLU A O 1
ATOM 964 N N . LYS A 1 121 ? -3.953 5.847 23.641 1.00 76.31 121 LYS A N 1
ATOM 965 C CA . LYS A 1 121 ? -3.162 7.087 23.491 1.00 76.31 121 LYS A CA 1
ATOM 966 C C . LYS A 1 121 ? -2.119 7.009 22.367 1.00 76.31 121 LYS A C 1
ATOM 968 O O . LYS A 1 121 ? -1.834 8.012 21.710 1.00 76.31 121 LYS A O 1
ATOM 973 N N . LYS A 1 122 ? -1.516 5.835 22.131 1.00 78.62 122 LYS A N 1
ATOM 974 C CA . LYS A 1 122 ? -0.566 5.633 21.017 1.00 78.62 122 LYS A CA 1
ATOM 975 C C . LYS A 1 122 ? -1.282 5.627 19.665 1.00 78.62 122 LYS A C 1
ATOM 977 O O . LYS A 1 122 ? -0.728 6.137 18.689 1.00 78.62 122 LYS A O 1
ATOM 982 N N . CYS A 1 123 ? -2.490 5.080 19.613 1.00 77.50 123 CYS A N 1
ATOM 983 C CA . CYS A 1 123 ? -3.316 5.024 18.414 1.00 77.50 123 CYS A CA 1
ATOM 984 C C . CYS A 1 123 ? -3.837 6.404 18.005 1.00 77.50 123 CYS A C 1
ATOM 986 O O . CYS A 1 123 ? -3.660 6.774 16.844 1.00 77.50 123 CYS A O 1
ATOM 988 N N . LEU A 1 124 ? -4.311 7.220 18.952 1.00 77.88 124 LEU A N 1
ATOM 989 C CA . LEU A 1 124 ? -4.700 8.617 18.700 1.00 77.88 124 LEU A CA 1
ATOM 990 C C . LEU A 1 124 ? -3.541 9.439 18.124 1.00 77.88 124 LEU A C 1
ATOM 992 O O . LEU A 1 124 ? -3.652 10.007 17.039 1.00 77.88 124 LEU A O 1
ATOM 996 N N . LYS A 1 125 ? -2.368 9.391 18.773 1.00 80.31 125 LYS A N 1
ATOM 997 C CA . LYS A 1 125 ? -1.153 10.068 18.279 1.00 80.31 125 LYS A CA 1
ATOM 998 C C . LYS A 1 125 ? -0.730 9.595 16.887 1.00 80.31 125 LYS A C 1
ATOM 1000 O O . LYS A 1 125 ? -0.075 10.331 16.151 1.00 80.31 125 LYS A O 1
ATOM 1005 N N . THR A 1 126 ? -1.033 8.347 16.534 1.00 76.69 126 THR A N 1
ATOM 1006 C CA . THR A 1 126 ? -0.723 7.793 15.210 1.00 76.69 126 THR A CA 1
ATOM 1007 C C . THR A 1 126 ? -1.706 8.300 14.157 1.00 76.69 126 THR A C 1
ATOM 1009 O O . THR A 1 126 ? -1.266 8.670 13.066 1.00 76.69 126 THR A O 1
ATOM 1012 N N . ALA A 1 127 ? -3.001 8.348 14.482 1.00 76.25 127 ALA A N 1
ATOM 1013 C CA . ALA A 1 127 ? -4.057 8.859 13.612 1.00 76.25 127 ALA A CA 1
ATOM 1014 C C . ALA A 1 127 ? -3.880 10.359 13.315 1.00 76.25 127 ALA A C 1
ATOM 1016 O O . ALA A 1 127 ? -3.896 10.764 12.152 1.00 76.25 127 ALA A O 1
ATOM 1017 N N . GLU A 1 128 ? -3.573 11.163 14.333 1.00 79.00 128 GLU A N 1
ATOM 1018 C CA . GLU A 1 128 ? -3.340 12.606 14.197 1.00 79.00 128 GLU A CA 1
ATOM 1019 C C . GLU A 1 128 ? -2.162 12.911 13.253 1.00 79.00 128 GLU A C 1
ATOM 1021 O O . GLU A 1 128 ? -2.308 13.625 12.259 1.00 79.00 128 GLU A O 1
ATOM 1026 N N . LYS A 1 129 ? -1.012 12.248 13.462 1.00 75.06 129 LYS A N 1
ATOM 1027 C CA . LYS A 1 129 ? 0.173 12.341 12.578 1.00 75.06 129 LYS A CA 1
ATOM 1028 C C . LYS A 1 129 ? -0.097 11.870 11.145 1.00 75.06 129 LYS A C 1
ATOM 1030 O O . LYS A 1 129 ? 0.727 12.062 10.238 1.00 75.06 129 LYS A O 1
ATOM 1035 N N . LEU A 1 130 ? -1.182 11.135 10.929 1.00 70.00 130 LEU A N 1
ATOM 1036 C CA . LEU A 1 130 ? -1.595 10.630 9.627 1.00 70.00 130 LEU A CA 1
ATOM 1037 C C . LEU A 1 130 ? -2.345 11.679 8.822 1.00 70.00 130 LEU A C 1
ATOM 1039 O O . LEU A 1 130 ? -2.021 11.822 7.638 1.00 70.00 130 LEU A O 1
ATOM 1043 N N . SER A 1 131 ? -3.230 12.434 9.474 1.00 66.50 131 SER A N 1
ATOM 1044 C CA . SER A 1 131 ? -3.928 13.571 8.874 1.00 66.50 131 SER A CA 1
ATOM 1045 C C . SER A 1 131 ? -2.927 14.562 8.266 1.00 66.50 131 SER A C 1
ATOM 1047 O O 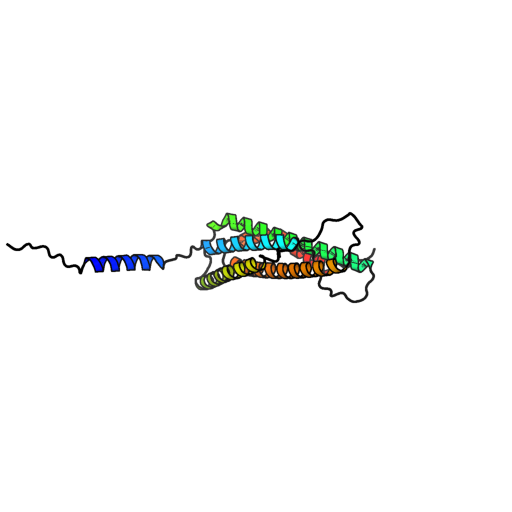. SER A 1 131 ? -2.878 14.717 7.041 1.00 66.50 131 SER A O 1
ATOM 1049 N N . THR A 1 132 ? -1.982 15.043 9.083 1.00 67.88 132 THR A N 1
ATOM 1050 C CA . THR A 1 132 ? -0.988 16.070 8.712 1.00 67.88 132 THR A CA 1
ATOM 1051 C C . THR A 1 132 ? -0.103 15.659 7.534 1.00 67.88 132 THR A C 1
ATOM 1053 O O . THR A 1 132 ? 0.178 16.440 6.630 1.00 67.88 132 THR A O 1
ATOM 1056 N N . ILE A 1 133 ? 0.361 14.406 7.497 1.00 62.03 133 ILE A N 1
ATOM 1057 C CA . ILE A 1 133 ? 1.256 13.960 6.414 1.00 62.03 133 ILE A CA 1
ATOM 1058 C C . ILE A 1 133 ? 0.480 13.708 5.119 1.00 62.03 133 ILE A C 1
ATOM 1060 O O . ILE A 1 133 ? 1.029 13.902 4.033 1.00 62.03 133 ILE A O 1
ATOM 1064 N N . SER A 1 134 ? -0.778 13.267 5.203 1.00 60.31 134 SER A N 1
ATOM 1065 C CA . SER A 1 134 ? -1.581 13.053 3.999 1.00 60.31 134 SER A CA 1
ATOM 1066 C C . SER A 1 134 ? -1.866 14.365 3.261 1.00 60.31 134 SER A C 1
ATOM 1068 O O . SER A 1 134 ? -1.814 14.377 2.032 1.00 60.31 134 SER A O 1
ATOM 1070 N N . GLU A 1 135 ? -2.023 15.470 3.991 1.00 60.16 135 GLU A N 1
ATOM 1071 C CA . GLU A 1 135 ? -2.127 16.821 3.430 1.00 60.16 135 GLU A CA 1
ATOM 1072 C C . GLU A 1 135 ? -0.830 17.249 2.730 1.00 60.16 135 GLU A C 1
ATOM 1074 O O . GLU A 1 135 ? -0.849 17.633 1.559 1.00 60.16 135 GLU A O 1
ATOM 1079 N N . ILE A 1 136 ? 0.328 17.064 3.375 1.00 59.56 136 ILE A N 1
ATOM 1080 C CA . ILE A 1 136 ? 1.643 17.395 2.788 1.00 59.56 136 ILE A CA 1
ATOM 1081 C C . ILE A 1 136 ? 1.898 16.597 1.493 1.00 59.56 136 ILE A C 1
ATOM 1083 O O . ILE A 1 136 ? 2.443 17.108 0.508 1.00 59.56 136 ILE A O 1
ATOM 1087 N N . MET A 1 137 ? 1.472 15.333 1.453 1.00 58.62 137 MET A N 1
ATOM 1088 C CA . MET A 1 137 ? 1.613 14.490 0.263 1.00 58.62 137 MET A CA 1
ATOM 1089 C C . MET A 1 137 ? 0.683 14.904 -0.886 1.00 58.62 137 MET A C 1
ATOM 1091 O O . MET A 1 137 ? 1.051 14.708 -2.043 1.00 58.62 137 MET A O 1
ATOM 1095 N N . GLN A 1 138 ? -0.483 15.493 -0.607 1.00 54.94 138 GLN A N 1
ATOM 1096 C CA . GLN A 1 138 ? -1.374 16.024 -1.643 1.00 54.94 138 GLN A CA 1
ATOM 1097 C C . GLN A 1 138 ? -0.852 17.345 -2.226 1.00 54.94 138 GLN A C 1
ATOM 1099 O O . GLN A 1 138 ? -0.887 17.523 -3.447 1.00 54.94 138 GLN A O 1
ATOM 1104 N N . VAL A 1 139 ? -0.287 18.230 -1.396 1.00 50.56 139 VAL A N 1
ATOM 1105 C CA . VAL A 1 139 ? 0.276 19.523 -1.836 1.00 50.56 139 VAL A CA 1
ATOM 1106 C C . VAL A 1 139 ? 1.417 19.332 -2.842 1.00 50.56 139 VAL A C 1
ATOM 1108 O O . VAL A 1 139 ? 1.481 20.030 -3.849 1.00 50.56 139 VAL A O 1
ATOM 1111 N N . THR A 1 140 ? 2.257 18.312 -2.658 1.00 48.56 140 THR A N 1
ATOM 1112 C CA . THR A 1 140 ? 3.375 18.020 -3.581 1.00 48.56 140 THR A CA 1
ATOM 1113 C C . THR A 1 140 ? 2.958 17.410 -4.927 1.00 48.56 140 THR A C 1
ATOM 1115 O O . THR A 1 140 ? 3.784 17.314 -5.832 1.00 48.56 140 THR A O 1
ATOM 1118 N N . THR A 1 141 ? 1.688 17.017 -5.099 1.00 46.94 141 THR A N 1
ATOM 1119 C CA . THR A 1 141 ? 1.162 16.495 -6.379 1.00 46.94 141 THR A CA 1
ATOM 1120 C C . THR A 1 141 ? 0.445 17.547 -7.227 1.00 46.94 141 THR A C 1
ATOM 1122 O O . THR A 1 141 ? 0.227 17.327 -8.421 1.00 46.94 141 THR A O 1
ATOM 1125 N N . LYS A 1 142 ? 0.123 18.720 -6.663 1.00 44.00 142 LYS A N 1
ATOM 1126 C CA . LYS A 1 142 ? -0.471 19.834 -7.409 1.00 44.00 142 LYS A CA 1
ATOM 1127 C C . LYS A 1 142 ? 0.638 20.775 -7.913 1.00 44.00 142 LYS A C 1
ATOM 1129 O O . LYS A 1 142 ? 1.098 21.633 -7.174 1.00 44.00 142 LYS A O 1
ATOM 1134 N N . LYS A 1 143 ? 0.958 20.645 -9.214 1.00 41.56 143 LYS A N 1
ATOM 1135 C CA . LYS A 1 143 ? 1.811 21.483 -10.108 1.00 41.56 143 LYS A CA 1
ATOM 1136 C C . LYS A 1 143 ? 3.215 20.907 -10.391 1.00 41.56 143 LYS A C 1
ATOM 1138 O O . LYS A 1 143 ? 3.986 20.635 -9.481 1.00 41.56 143 LYS A O 1
ATOM 1143 N N . PRO A 1 144 ? 3.553 20.745 -11.687 1.00 45.44 144 PRO A N 1
ATOM 1144 C CA . PRO A 1 144 ? 3.883 21.922 -12.481 1.00 45.44 144 PRO A CA 1
ATOM 1145 C C . PRO A 1 144 ? 3.142 21.944 -13.820 1.00 45.44 144 PRO A C 1
ATOM 1147 O O . PRO A 1 144 ? 3.460 21.185 -14.731 1.00 45.44 144 PRO A O 1
ATOM 1150 N N . LEU A 1 145 ? 2.213 22.883 -13.989 1.00 41.69 145 LEU A N 1
ATOM 1151 C CA . LEU A 1 145 ? 1.884 23.372 -15.324 1.00 41.69 145 LEU A CA 1
ATOM 1152 C C . LEU A 1 145 ? 1.918 24.895 -15.341 1.00 41.69 145 LEU A C 1
ATOM 1154 O O . LEU A 1 145 ? 1.038 25.585 -14.840 1.00 41.69 145 LEU A O 1
ATOM 1158 N N . ARG A 1 146 ? 3.009 25.367 -15.946 1.00 60.47 146 ARG A N 1
ATOM 1159 C CA . ARG A 1 146 ? 3.117 26.625 -16.676 1.00 60.47 146 ARG A CA 1
ATOM 1160 C C . ARG A 1 146 ? 1.884 26.845 -17.556 1.00 60.47 146 ARG A C 1
ATOM 1162 O O . ARG A 1 146 ? 1.494 25.910 -18.252 1.00 60.47 146 ARG A O 1
ATOM 1169 N N . LYS A 1 147 ? 1.418 28.093 -17.651 1.00 44.06 147 LYS A N 1
ATOM 1170 C CA . LYS A 1 147 ? 0.957 28.706 -18.909 1.00 44.06 147 LYS A CA 1
ATOM 1171 C C . LYS A 1 147 ? 0.851 30.229 -18.766 1.00 44.06 147 LYS A C 1
ATOM 1173 O O . LYS A 1 147 ? 0.110 30.706 -17.919 1.00 44.06 147 LYS A O 1
ATOM 1178 N N . ASN A 1 148 ? 1.657 30.920 -19.576 1.00 42.97 148 ASN A N 1
ATOM 1179 C CA . ASN A 1 148 ? 1.437 32.192 -20.291 1.00 42.97 148 ASN A CA 1
ATOM 1180 C C . ASN A 1 148 ? 2.834 32.734 -20.659 1.00 42.97 148 ASN A C 1
ATOM 1182 O O . ASN A 1 148 ? 3.691 32.810 -19.790 1.00 42.97 148 ASN A O 1
ATOM 1186 N N . GLY A 1 149 ? 3.206 33.056 -21.897 1.00 43.59 149 GLY A N 1
ATOM 1187 C CA . GLY A 1 149 ? 2.501 33.101 -23.175 1.00 43.59 149 GLY A CA 1
ATOM 1188 C C . GLY A 1 149 ? 3.112 34.232 -24.012 1.00 43.59 149 GLY A C 1
ATOM 1189 O O . GLY A 1 149 ? 3.137 35.352 -23.530 1.00 43.59 149 GLY A O 1
ATOM 1190 N N . GLN A 1 150 ? 3.606 33.937 -25.220 1.00 46.59 150 GLN A N 1
ATOM 1191 C CA . GLN A 1 150 ? 3.755 34.848 -26.377 1.00 46.59 150 GLN A CA 1
ATOM 1192 C C . GLN A 1 150 ? 4.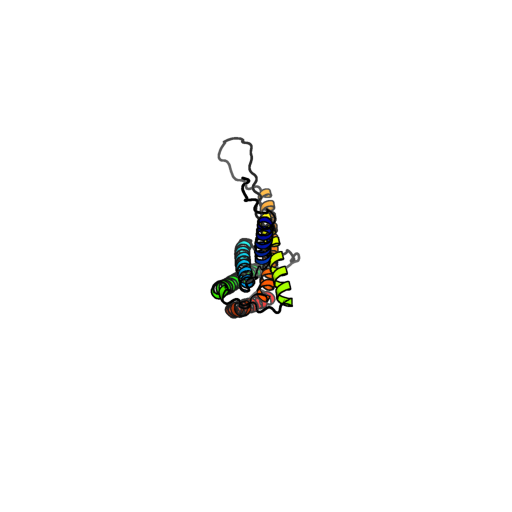156 33.963 -27.579 1.00 46.59 150 GLN A C 1
ATOM 1194 O O . GLN A 1 150 ? 5.199 33.319 -27.550 1.00 46.59 150 GLN A O 1
ATOM 1199 N N . LYS A 1 151 ? 3.188 33.539 -28.409 1.00 49.75 151 LYS A N 1
ATOM 1200 C CA . LYS A 1 151 ? 2.742 34.143 -29.687 1.00 49.75 151 LYS A CA 1
ATOM 1201 C C . LYS A 1 151 ? 3.882 34.324 -30.700 1.00 49.75 151 LYS A C 1
ATOM 1203 O O . LYS A 1 151 ? 4.717 35.200 -30.533 1.00 49.75 151 LYS A O 1
ATOM 1208 N N . GLY A 1 152 ? 3.849 33.542 -31.783 1.00 40.41 152 GLY A N 1
ATOM 1209 C CA . GLY A 1 152 ? 4.730 33.743 -32.932 1.00 40.41 152 GLY A CA 1
ATOM 1210 C C . GLY A 1 152 ? 4.590 32.693 -34.037 1.00 40.41 152 GLY A C 1
ATOM 1211 O O . GLY A 1 152 ? 5.320 31.715 -34.036 1.00 40.41 152 GLY A O 1
ATOM 1212 N N . LYS A 1 153 ? 3.698 32.996 -34.987 1.00 39.84 153 LYS A N 1
ATOM 1213 C CA . LYS A 1 153 ? 3.704 32.634 -36.418 1.00 39.84 153 LYS A CA 1
ATOM 1214 C C . LYS A 1 153 ? 3.353 31.209 -36.888 1.00 39.84 153 LYS A C 1
ATOM 1216 O O . LYS A 1 153 ? 4.016 30.215 -36.627 1.00 39.84 153 LYS A O 1
ATOM 1221 N N . VAL A 1 154 ? 2.282 31.233 -37.681 1.00 52.09 154 VAL A N 1
ATOM 1222 C CA . VAL A 1 154 ? 1.822 30.318 -38.727 1.00 52.09 154 VAL A CA 1
ATOM 1223 C C . VAL A 1 154 ? 2.919 30.129 -39.784 1.00 52.09 154 VAL A C 1
ATOM 1225 O O . VAL A 1 154 ? 3.547 31.112 -40.174 1.00 52.09 154 VAL A O 1
ATOM 1228 N N . GLY A 1 155 ? 3.120 28.899 -40.268 1.00 39.88 155 GLY A N 1
ATOM 1229 C CA . GLY A 1 155 ? 3.936 28.638 -41.458 1.00 39.88 155 GLY A CA 1
ATOM 1230 C C . GLY A 1 155 ? 4.405 27.188 -41.608 1.00 39.88 155 GLY A C 1
ATOM 1231 O O . GLY A 1 155 ? 5.280 26.754 -40.873 1.00 39.88 155 GLY A O 1
ATOM 1232 N N . SER A 1 156 ? 3.830 26.511 -42.604 1.00 37.81 156 SER A N 1
ATOM 1233 C CA . SER A 1 156 ? 4.382 25.432 -43.441 1.00 37.81 156 SER A CA 1
ATOM 1234 C C . SER A 1 156 ? 4.891 24.112 -42.842 1.00 37.81 156 SER A C 1
ATOM 1236 O O . SER A 1 156 ? 5.735 24.039 -41.955 1.00 37.81 156 SER A O 1
ATOM 1238 N N . ALA A 1 157 ? 4.399 23.037 -43.460 1.00 59.47 157 ALA A N 1
ATOM 1239 C CA . ALA A 1 157 ? 4.882 21.671 -43.360 1.00 59.47 157 ALA A CA 1
ATOM 1240 C C . ALA A 1 157 ? 6.350 21.555 -43.801 1.00 59.47 157 ALA A C 1
ATOM 1242 O O . ALA A 1 157 ? 6.625 21.795 -44.969 1.00 59.47 157 ALA A O 1
ATOM 1243 N N . VAL A 1 158 ? 7.253 21.153 -42.896 1.00 43.44 158 VAL A N 1
ATOM 1244 C CA . VAL A 1 158 ? 8.584 20.584 -43.195 1.00 43.44 158 VAL A CA 1
ATOM 1245 C C . VAL A 1 158 ? 9.039 19.696 -42.019 1.00 43.44 158 VAL A C 1
ATOM 1247 O O . VAL A 1 158 ? 8.944 20.085 -40.855 1.00 43.44 158 VAL A O 1
ATOM 1250 N N . ASP A 1 159 ? 9.492 18.489 -42.359 1.00 43.84 159 ASP A N 1
ATOM 1251 C CA . ASP A 1 159 ? 10.288 17.495 -41.621 1.00 43.84 159 ASP A CA 1
ATOM 1252 C C . ASP A 1 159 ? 10.499 17.611 -40.098 1.00 43.84 159 ASP A C 1
ATOM 1254 O O . ASP A 1 159 ? 11.277 18.415 -39.574 1.00 43.84 159 ASP A O 1
ATOM 1258 N N . ILE A 1 160 ? 9.930 16.643 -39.365 1.00 48.06 160 ILE A N 1
ATOM 1259 C CA . ILE A 1 160 ? 10.191 16.419 -37.937 1.00 48.06 160 ILE A CA 1
ATOM 1260 C C . ILE A 1 160 ? 11.505 15.642 -37.767 1.00 48.06 160 ILE A C 1
ATOM 1262 O O . ILE A 1 160 ? 11.540 14.454 -37.443 1.00 48.06 160 ILE A O 1
ATOM 1266 N N . SER A 1 161 ? 12.617 16.360 -37.885 1.00 48.41 161 SER A N 1
ATOM 1267 C CA . SER A 1 161 ? 13.899 15.934 -37.324 1.00 48.41 161 SER A CA 1
ATOM 1268 C C . SER A 1 161 ? 13.843 16.032 -35.789 1.00 48.41 161 SER A C 1
ATOM 1270 O O . SER A 1 161 ? 14.023 17.094 -35.187 1.00 48.41 161 SER A O 1
ATOM 1272 N N . ARG A 1 162 ? 13.538 14.910 -35.117 1.00 46.72 162 ARG A N 1
ATOM 1273 C CA . ARG A 1 162 ? 13.487 14.781 -33.644 1.00 46.72 162 ARG A CA 1
ATOM 1274 C C . ARG A 1 162 ? 14.844 15.113 -33.006 1.00 46.72 162 ARG A C 1
ATOM 1276 O O . ARG A 1 162 ? 15.730 14.269 -32.930 1.00 46.72 162 ARG A O 1
ATOM 1283 N N . SER A 1 163 ? 14.985 16.313 -32.439 1.00 45.72 163 SER A N 1
ATOM 1284 C CA . SER A 1 163 ? 16.169 16.674 -31.645 1.00 45.72 163 SER A CA 1
ATOM 1285 C C . SER A 1 163 ? 16.316 15.801 -30.372 1.00 45.72 163 SER A C 1
ATOM 1287 O O . SER A 1 163 ? 15.409 15.781 -29.529 1.00 45.72 163 SER A O 1
ATOM 1289 N N . PRO A 1 164 ? 17.477 15.161 -30.130 1.00 54.94 164 PRO A N 1
ATOM 1290 C CA . PRO A 1 164 ? 17.696 14.233 -29.008 1.00 54.94 164 PRO A CA 1
ATOM 1291 C C . PRO A 1 164 ? 17.699 14.888 -27.608 1.00 54.94 164 PRO A C 1
ATOM 1293 O O . PRO A 1 164 ? 17.461 14.214 -26.601 1.00 54.94 164 PRO A O 1
ATOM 1296 N N . LYS A 1 165 ? 17.881 16.214 -27.503 1.00 50.72 165 LYS A N 1
ATOM 1297 C CA . LYS A 1 165 ? 17.972 16.926 -26.208 1.00 50.72 165 LYS A CA 1
ATOM 1298 C C . LYS A 1 165 ? 16.655 16.961 -25.408 1.00 50.72 165 LYS A C 1
ATOM 1300 O O . LYS A 1 165 ? 16.694 16.966 -24.177 1.00 50.72 165 LYS A O 1
ATOM 1305 N N . ARG A 1 166 ? 15.477 16.920 -26.053 1.00 54.59 166 ARG A N 1
ATOM 1306 C CA . ARG A 1 166 ? 14.172 16.935 -25.345 1.00 54.59 166 ARG A CA 1
ATOM 1307 C C . ARG A 1 166 ? 13.818 15.594 -24.685 1.00 54.59 166 ARG A C 1
ATOM 1309 O O . ARG A 1 166 ? 13.100 15.580 -23.685 1.00 54.59 166 ARG A O 1
ATOM 1316 N N . HIS A 1 167 ? 14.354 14.476 -25.179 1.00 58.59 167 HIS A N 1
ATOM 1317 C CA . HIS A 1 167 ? 14.082 13.149 -24.614 1.00 58.59 167 HIS A CA 1
ATOM 1318 C C . HIS A 1 167 ? 14.814 12.889 -23.288 1.00 58.59 167 HIS A C 1
ATOM 1320 O O . HIS A 1 167 ? 14.262 12.211 -22.422 1.00 58.59 167 HIS A O 1
ATOM 1326 N N . SER A 1 168 ? 16.010 13.455 -23.094 1.00 61.16 168 SER A N 1
ATOM 1327 C CA . SER A 1 168 ? 16.793 13.274 -21.860 1.00 61.16 168 SER A CA 1
ATOM 1328 C C . SER A 1 168 ? 16.106 13.905 -20.635 1.00 61.16 168 SER A C 1
ATOM 1330 O O . SER A 1 168 ? 15.868 13.233 -19.631 1.00 61.16 168 SER A O 1
ATOM 1332 N N . LYS A 1 169 ? 15.635 15.156 -20.756 1.00 63.59 169 LYS A N 1
ATOM 1333 C CA . LYS A 1 169 ? 14.966 15.881 -19.656 1.00 63.59 169 LYS A CA 1
ATOM 1334 C C . LYS A 1 169 ? 13.640 15.236 -19.219 1.00 63.59 169 LYS A C 1
ATOM 1336 O O . LYS A 1 169 ? 13.326 15.208 -18.031 1.00 63.59 169 LYS A O 1
ATOM 1341 N N . ARG A 1 170 ? 12.871 14.669 -20.161 1.00 68.50 170 ARG A N 1
ATOM 1342 C CA . ARG A 1 170 ? 11.611 13.953 -19.868 1.00 68.50 170 ARG A CA 1
ATOM 1343 C C . ARG A 1 170 ? 11.851 12.628 -19.136 1.00 68.50 170 ARG A C 1
ATOM 1345 O O . ARG A 1 170 ? 11.072 12.273 -18.249 1.00 68.50 170 ARG A O 1
ATOM 1352 N N . LYS A 1 171 ? 12.921 11.906 -19.484 1.00 71.44 171 LYS A N 1
ATOM 1353 C CA . LYS A 1 171 ? 13.310 10.659 -18.806 1.00 71.44 171 LYS A CA 1
ATOM 1354 C C . LYS A 1 171 ? 13.713 10.918 -17.350 1.00 71.44 171 LYS A C 1
ATOM 1356 O O . LYS A 1 171 ? 13.238 10.201 -16.472 1.00 71.44 171 LYS A O 1
ATOM 1361 N N . GLU A 1 172 ? 14.484 11.974 -17.083 1.00 76.69 172 GLU A N 1
ATOM 1362 C CA . GLU A 1 172 ? 14.915 12.304 -15.714 1.00 76.69 172 GLU A CA 1
ATOM 1363 C C . GLU A 1 172 ? 13.745 12.738 -14.816 1.00 76.69 172 GLU A C 1
ATOM 1365 O O . GLU A 1 172 ? 13.596 12.227 -13.707 1.00 76.69 172 GLU A O 1
ATOM 1370 N N . ALA A 1 173 ? 12.831 13.576 -15.321 1.00 78.25 173 ALA A N 1
ATOM 1371 C CA . ALA A 1 173 ? 11.619 13.949 -14.584 1.00 78.25 173 ALA A CA 1
ATOM 1372 C C . ALA A 1 173 ? 10.744 12.725 -14.243 1.00 78.25 173 ALA A C 1
ATOM 1374 O O . ALA A 1 173 ? 10.235 12.595 -13.130 1.00 78.25 173 ALA A O 1
ATOM 1375 N N . THR A 1 174 ? 10.614 11.781 -15.181 1.00 80.62 174 THR A N 1
ATOM 1376 C CA . THR A 1 174 ? 9.853 10.537 -14.966 1.00 80.62 174 THR A CA 1
ATOM 1377 C C . THR A 1 174 ? 10.493 9.673 -13.876 1.00 80.62 174 THR A C 1
ATOM 1379 O O . THR A 1 174 ? 9.795 9.142 -13.011 1.00 80.62 174 THR A O 1
ATOM 1382 N N . LYS A 1 175 ? 11.825 9.571 -13.871 1.00 80.81 175 LYS A N 1
ATOM 1383 C CA . LYS A 1 175 ? 12.597 8.840 -12.858 1.00 80.81 175 LYS A CA 1
ATOM 1384 C C . LYS A 1 175 ? 12.469 9.473 -11.471 1.00 80.81 175 LYS A C 1
ATOM 1386 O O . LYS A 1 175 ? 12.267 8.757 -10.486 1.00 80.81 175 LYS A O 1
ATOM 1391 N N . GLN A 1 176 ? 12.538 10.800 -11.385 1.00 84.56 176 GLN A N 1
ATOM 1392 C CA . GLN A 1 176 ? 12.328 11.525 -10.134 1.00 84.56 176 GLN A CA 1
ATOM 1393 C C . GLN A 1 176 ? 10.910 11.295 -9.594 1.00 84.56 176 GLN A C 1
ATOM 1395 O O . GLN A 1 176 ? 10.756 10.939 -8.424 1.00 84.56 176 GLN A O 1
ATOM 1400 N N . ASN A 1 177 ? 9.890 11.384 -10.450 1.00 85.31 177 ASN A N 1
ATOM 1401 C CA . ASN A 1 177 ? 8.499 11.119 -10.075 1.00 85.31 177 ASN A CA 1
ATOM 1402 C C . ASN A 1 177 ? 8.296 9.678 -9.587 1.00 85.31 177 ASN A C 1
ATOM 1404 O O .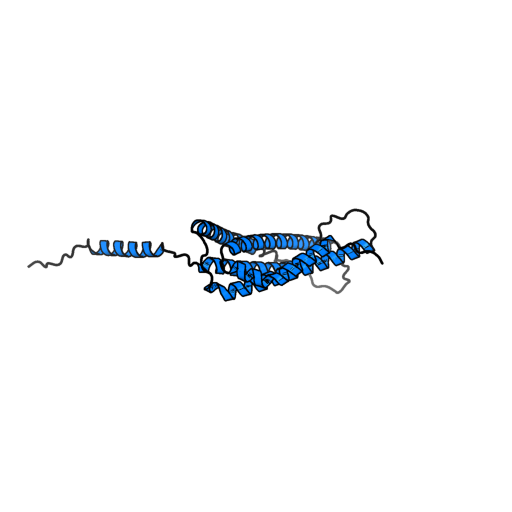 ASN A 1 177 ? 7.687 9.466 -8.539 1.00 85.31 177 ASN A O 1
ATOM 1408 N N . ALA A 1 178 ? 8.888 8.690 -10.265 1.00 85.62 178 ALA A N 1
ATOM 1409 C CA . ALA A 1 178 ? 8.850 7.294 -9.832 1.00 85.62 178 ALA A CA 1
ATOM 1410 C C . ALA A 1 178 ? 9.471 7.110 -8.435 1.00 85.62 178 ALA A C 1
ATOM 1412 O O . ALA A 1 178 ? 8.904 6.433 -7.571 1.00 85.62 178 ALA A O 1
ATOM 1413 N N . LYS A 1 179 ? 10.618 7.754 -8.175 1.00 86.50 179 LYS A N 1
ATOM 1414 C CA . LYS A 1 179 ? 11.292 7.726 -6.866 1.00 86.50 179 LYS A CA 1
ATOM 1415 C C . LYS A 1 179 ? 10.427 8.360 -5.776 1.00 86.50 179 LYS A C 1
ATOM 1417 O O . LYS A 1 179 ? 10.308 7.786 -4.690 1.00 86.50 179 LYS A O 1
ATOM 1422 N N . MET A 1 180 ? 9.808 9.506 -6.059 1.00 87.12 180 MET A N 1
ATOM 1423 C CA . MET A 1 180 ? 8.884 10.164 -5.131 1.00 87.12 180 MET A CA 1
ATOM 1424 C C . MET A 1 180 ? 7.659 9.290 -4.850 1.00 87.12 180 MET A C 1
ATOM 1426 O O . MET A 1 180 ? 7.320 9.090 -3.685 1.00 87.12 180 MET A O 1
ATOM 1430 N N . CYS A 1 181 ? 7.071 8.670 -5.878 1.00 89.38 181 CYS A N 1
ATOM 1431 C CA . CYS A 1 181 ? 5.931 7.769 -5.715 1.00 89.38 181 CYS A CA 1
ATOM 1432 C C . CYS A 1 181 ? 6.275 6.574 -4.818 1.00 89.38 181 CYS A C 1
ATOM 1434 O O . CYS A 1 181 ? 5.559 6.280 -3.861 1.00 89.38 181 CYS A O 1
ATOM 1436 N N . ARG A 1 182 ? 7.421 5.918 -5.048 1.00 87.94 182 ARG A N 1
ATOM 1437 C CA . ARG A 1 182 ? 7.868 4.788 -4.214 1.00 87.94 182 ARG A CA 1
ATOM 1438 C C . ARG A 1 182 ? 8.060 5.184 -2.749 1.00 87.94 182 ARG A C 1
ATOM 1440 O O . ARG A 1 182 ? 7.667 4.425 -1.864 1.00 87.94 182 ARG A O 1
ATOM 1447 N N . ARG A 1 183 ? 8.640 6.363 -2.486 1.00 89.75 183 ARG A N 1
ATOM 1448 C CA . ARG A 1 183 ? 8.806 6.903 -1.124 1.00 89.75 183 ARG A CA 1
ATOM 1449 C C . ARG A 1 183 ? 7.453 7.162 -0.466 1.00 89.75 183 ARG A C 1
ATOM 1451 O O . ARG A 1 183 ? 7.216 6.664 0.629 1.00 89.75 183 ARG A O 1
ATOM 1458 N N . ALA A 1 184 ? 6.561 7.851 -1.171 1.00 89.81 184 ALA A N 1
ATOM 1459 C CA . ALA A 1 184 ? 5.190 8.116 -0.752 1.00 89.81 184 ALA A CA 1
ATOM 1460 C C . ALA A 1 184 ? 4.432 6.827 -0.389 1.00 89.81 184 ALA A C 1
ATOM 1462 O O . ALA A 1 184 ? 3.936 6.691 0.729 1.00 89.81 184 ALA A O 1
ATOM 1463 N N . LYS A 1 185 ? 4.426 5.841 -1.295 1.00 91.69 185 LYS A N 1
ATOM 1464 C CA . LYS A 1 185 ? 3.823 4.519 -1.079 1.00 91.69 185 LYS A CA 1
ATOM 1465 C C . LYS A 1 185 ? 4.391 3.832 0.165 1.00 91.69 185 LYS A C 1
ATOM 1467 O O . LYS A 1 185 ? 3.636 3.321 0.984 1.00 91.69 185 LYS A O 1
ATOM 1472 N N . LYS A 1 186 ? 5.720 3.825 0.328 1.00 91.19 186 LYS A N 1
ATOM 1473 C CA . LYS A 1 186 ? 6.390 3.205 1.486 1.00 91.19 186 LYS A CA 1
ATOM 1474 C C . LYS A 1 186 ? 5.974 3.868 2.801 1.00 91.19 186 LYS A C 1
ATOM 1476 O O . LYS A 1 186 ? 5.746 3.166 3.784 1.00 91.19 186 LYS A O 1
ATOM 1481 N N . THR A 1 187 ? 5.866 5.195 2.818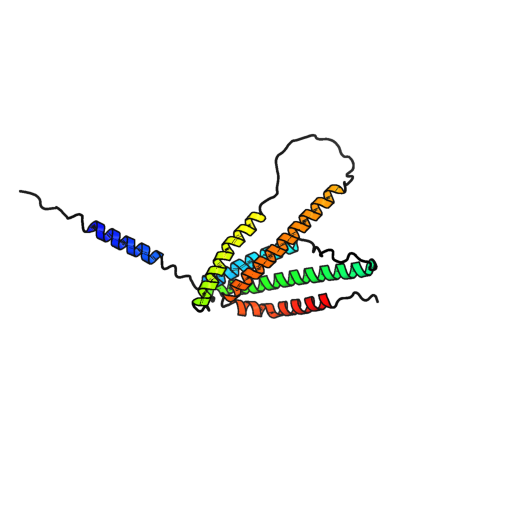 1.00 90.00 187 THR A N 1
ATOM 1482 C CA . THR A 1 187 ? 5.416 5.957 3.990 1.00 90.00 187 THR A CA 1
ATOM 1483 C C . THR A 1 187 ? 3.958 5.657 4.331 1.00 90.00 187 THR A C 1
ATOM 1485 O O . THR A 1 187 ? 3.673 5.360 5.490 1.00 90.00 187 THR A O 1
ATOM 1488 N N . LEU A 1 188 ? 3.057 5.655 3.341 1.00 90.69 188 LEU A N 1
ATOM 1489 C CA . LEU A 1 188 ? 1.653 5.271 3.541 1.00 90.69 188 LEU A CA 1
ATOM 1490 C C . LEU A 1 188 ? 1.535 3.845 4.079 1.00 90.69 188 LEU A C 1
ATOM 1492 O O . LEU A 1 188 ? 0.866 3.626 5.079 1.00 90.69 188 LEU A O 1
ATOM 1496 N N . ASN A 1 189 ? 2.263 2.894 3.496 1.00 93.44 189 ASN A N 1
ATOM 1497 C CA . ASN A 1 189 ? 2.226 1.504 3.942 1.00 93.44 189 ASN A CA 1
ATOM 1498 C C . ASN A 1 189 ? 2.649 1.351 5.413 1.00 93.44 189 ASN A C 1
ATOM 1500 O O . ASN A 1 189 ? 2.004 0.640 6.177 1.00 93.44 189 ASN A O 1
ATOM 1504 N N . ARG A 1 190 ? 3.712 2.052 5.835 1.00 91.50 190 ARG A N 1
ATOM 1505 C CA . ARG A 1 190 ? 4.153 2.060 7.242 1.00 91.50 190 ARG A CA 1
ATOM 1506 C C . ARG A 1 190 ? 3.082 2.623 8.173 1.00 91.50 190 ARG A C 1
ATOM 1508 O O . ARG A 1 190 ? 2.857 2.062 9.238 1.00 91.50 190 ARG A O 1
ATOM 1515 N N . LYS A 1 191 ? 2.427 3.707 7.762 1.00 88.62 191 LYS A N 1
ATOM 1516 C CA . LYS A 1 191 ? 1.355 4.359 8.519 1.00 88.62 191 LYS A CA 1
ATOM 1517 C C . LYS A 1 191 ? 0.125 3.468 8.657 1.00 88.62 191 LYS A C 1
ATOM 1519 O O . LYS A 1 191 ? -0.337 3.256 9.771 1.00 88.62 191 LYS A O 1
ATOM 1524 N N . CYS A 1 192 ? -0.348 2.879 7.560 1.00 92.44 192 CYS A N 1
ATOM 1525 C CA . CYS A 1 192 ? -1.488 1.967 7.622 1.00 92.44 192 CYS A CA 1
ATOM 1526 C C . CYS A 1 192 ? -1.153 0.734 8.464 1.00 92.44 192 CYS A C 1
ATOM 1528 O O . CYS A 1 192 ? -1.993 0.279 9.223 1.00 92.44 192 CYS A O 1
ATOM 1530 N N . HIS A 1 193 ? 0.089 0.240 8.427 1.00 92.62 193 HIS A N 1
ATOM 1531 C CA . HIS A 1 193 ? 0.516 -0.838 9.320 1.00 92.62 193 HIS A CA 1
ATOM 1532 C C . HIS A 1 193 ? 0.518 -0.434 10.806 1.00 92.62 193 HIS A C 1
ATOM 1534 O O . HIS A 1 193 ? 0.262 -1.272 11.663 1.00 92.62 193 HIS A O 1
ATOM 1540 N N . GLN A 1 194 ? 0.798 0.830 11.138 1.00 89.25 194 GLN A N 1
ATOM 1541 C CA . GLN A 1 194 ? 0.661 1.310 12.516 1.00 89.25 194 GLN A CA 1
ATOM 1542 C C . GLN A 1 194 ? -0.811 1.380 12.940 1.00 89.25 194 GLN A C 1
ATOM 1544 O O . GLN A 1 194 ? -1.130 0.915 14.028 1.00 89.25 194 GLN A O 1
ATOM 1549 N N . LEU A 1 195 ? -1.701 1.873 12.071 1.00 87.25 195 LEU A N 1
ATOM 1550 C CA . LEU A 1 195 ? -3.148 1.892 12.327 1.00 87.25 195 LEU A CA 1
ATOM 1551 C C . LEU A 1 195 ? -3.765 0.493 12.404 1.00 87.25 195 LEU A C 1
ATOM 1553 O O . LEU A 1 195 ? -4.664 0.271 13.202 1.00 87.25 195 LEU A O 1
ATOM 1557 N N . ALA A 1 196 ? -3.250 -0.470 11.640 1.00 91.31 196 ALA A N 1
ATOM 1558 C CA . ALA A 1 196 ? -3.700 -1.858 11.705 1.00 91.31 196 ALA A CA 1
ATOM 1559 C C . ALA A 1 196 ? -3.555 -2.444 13.120 1.00 91.31 196 ALA A C 1
ATOM 1561 O O . ALA A 1 196 ? -4.354 -3.269 13.532 1.00 91.31 196 ALA A O 1
ATOM 1562 N N . LYS A 1 197 ? -2.568 -1.987 13.904 1.00 88.44 197 LYS A N 1
ATOM 1563 C CA . LYS A 1 197 ? -2.392 -2.415 15.305 1.00 88.44 197 LYS A CA 1
ATOM 1564 C C . LYS A 1 197 ? -3.454 -1.845 16.250 1.00 88.44 197 LYS A C 1
ATOM 1566 O O . LYS A 1 197 ? -3.532 -2.283 17.393 1.00 88.44 197 LYS A O 1
ATOM 1571 N N . CYS A 1 198 ? -4.197 -0.846 15.787 1.00 85.56 198 CYS A N 1
ATOM 1572 C CA . CYS A 1 198 ? -5.232 -0.133 16.523 1.00 85.56 198 CYS A CA 1
ATOM 1573 C C . CYS A 1 198 ? -6.644 -0.556 16.116 1.00 85.56 198 CYS A C 1
ATOM 1575 O O . CYS A 1 198 ? -7.595 -0.164 16.774 1.00 85.56 198 CYS A O 1
ATOM 1577 N N . CYS A 1 199 ? -6.780 -1.319 15.032 1.00 87.75 199 CYS A N 1
ATOM 1578 C CA . CYS A 1 199 ? -8.064 -1.775 14.535 1.00 87.75 199 CYS A CA 1
ATOM 1579 C C . CYS A 1 199 ? -8.212 -3.272 14.801 1.00 87.75 199 CYS A C 1
ATOM 1581 O O . CYS A 1 199 ? -7.396 -4.081 14.359 1.00 87.75 199 CYS A O 1
ATOM 1583 N N . SER A 1 200 ? -9.258 -3.630 15.532 1.00 87.88 200 SER A N 1
ATOM 1584 C CA . SER A 1 200 ? -9.530 -4.984 16.010 1.00 87.88 200 SER A CA 1
ATOM 1585 C C . SER A 1 200 ? -9.681 -6.010 14.893 1.00 87.88 200 SER A C 1
ATOM 1587 O O . SER A 1 200 ? -9.017 -7.046 14.888 1.00 87.88 200 SER A O 1
ATOM 1589 N N . ILE A 1 201 ? -10.457 -5.648 13.879 1.00 90.19 201 ILE A N 1
ATOM 1590 C CA . ILE A 1 201 ? -10.722 -6.458 12.685 1.00 90.19 201 ILE A CA 1
ATOM 1591 C C . ILE A 1 201 ? -9.531 -6.533 11.719 1.00 90.19 201 ILE A C 1
ATOM 1593 O O . ILE A 1 201 ? -9.568 -7.278 10.742 1.00 90.19 201 ILE A O 1
ATOM 1597 N N . ALA A 1 202 ? -8.450 -5.772 11.942 1.00 92.00 202 ALA A N 1
ATOM 1598 C CA . ALA A 1 202 ? -7.336 -5.732 10.997 1.00 92.00 202 ALA A CA 1
ATOM 1599 C C . ALA A 1 202 ? -6.663 -7.100 10.845 1.00 92.00 202 ALA A C 1
ATOM 1601 O O . ALA A 1 202 ? -6.289 -7.466 9.734 1.00 92.00 202 ALA A O 1
ATOM 1602 N N . LYS A 1 203 ? -6.528 -7.862 11.940 1.00 92.38 203 LYS A N 1
ATOM 1603 C CA . LYS A 1 203 ? -5.909 -9.192 11.900 1.00 92.38 203 LYS A CA 1
ATOM 1604 C C . LYS A 1 203 ? -6.751 -10.158 11.066 1.00 92.38 203 LYS A C 1
ATOM 1606 O O . LYS A 1 203 ? -6.215 -10.762 10.143 1.00 92.38 203 LYS A O 1
ATOM 1611 N N . GLU A 1 204 ? -8.051 -10.232 11.332 1.00 93.00 204 GLU A N 1
ATOM 1612 C CA . GLU A 1 204 ? -9.003 -11.059 10.576 1.00 93.00 204 GLU A CA 1
ATOM 1613 C C . GLU A 1 204 ? -9.038 -10.675 9.093 1.00 93.00 204 GLU A C 1
ATOM 1615 O O . GLU A 1 204 ? -8.984 -11.522 8.211 1.00 93.00 204 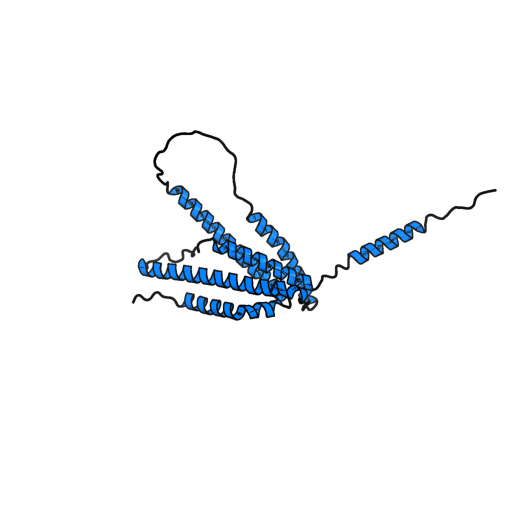GLU A O 1
ATOM 1620 N N . CYS A 1 205 ? -9.026 -9.380 8.782 1.00 94.25 205 CYS A N 1
ATOM 1621 C CA . CYS A 1 205 ? -8.988 -8.950 7.390 1.00 94.25 205 CYS A CA 1
ATOM 1622 C C . CYS A 1 205 ? -7.651 -9.241 6.700 1.00 94.25 205 CYS A C 1
ATOM 1624 O O . CYS A 1 205 ? -7.621 -9.424 5.484 1.00 94.25 205 CYS A O 1
ATOM 1626 N N . THR A 1 206 ? -6.538 -9.299 7.442 1.00 93.81 206 THR A N 1
ATOM 1627 C CA . THR A 1 206 ? -5.247 -9.706 6.871 1.00 93.81 206 THR A CA 1
ATOM 1628 C C . THR A 1 206 ? -5.149 -11.201 6.595 1.00 93.81 206 THR A C 1
ATOM 1630 O O . THR A 1 206 ? -4.470 -11.555 5.633 1.00 93.81 206 THR A O 1
ATOM 1633 N N . THR A 1 207 ? -5.836 -12.062 7.357 1.00 94.25 207 THR A N 1
ATOM 1634 C CA . THR A 1 207 ? -5.813 -13.513 7.102 1.00 94.25 207 THR A CA 1
ATOM 1635 C C . THR A 1 207 ? -6.512 -13.867 5.787 1.00 94.25 207 THR A C 1
ATOM 1637 O O . THR A 1 207 ? -6.041 -14.723 5.046 1.00 94.25 207 THR A O 1
ATOM 1640 N N . LEU A 1 208 ? -7.543 -13.110 5.389 1.00 92.88 208 LEU A N 1
ATOM 1641 C CA . LEU A 1 208 ? -8.183 -13.254 4.069 1.00 92.88 208 LEU A CA 1
ATOM 1642 C C . LEU A 1 208 ? -7.226 -13.040 2.884 1.00 92.88 208 LEU A C 1
ATOM 1644 O O . LEU A 1 208 ? -7.528 -13.446 1.762 1.00 92.88 208 LEU A O 1
ATOM 1648 N N . ALA A 1 209 ? -6.082 -12.391 3.106 1.00 93.44 209 ALA A N 1
ATOM 1649 C CA . ALA A 1 209 ? -5.073 -12.154 2.083 1.00 93.44 209 ALA A CA 1
ATOM 1650 C C . ALA A 1 209 ? -3.856 -13.099 2.188 1.00 93.44 209 ALA A C 1
ATOM 1652 O O . ALA A 1 209 ? -2.856 -12.864 1.505 1.00 93.44 209 ALA A O 1
ATOM 1653 N N . GLU A 1 210 ? -3.925 -14.166 2.993 1.00 93.88 210 GLU A N 1
ATOM 1654 C CA . GLU A 1 210 ? -2.820 -15.116 3.206 1.00 93.88 210 GLU A CA 1
ATOM 1655 C C . GLU A 1 210 ? -2.351 -15.793 1.918 1.00 93.88 210 GLU A C 1
ATOM 1657 O O . GLU A 1 210 ? -1.150 -15.824 1.654 1.00 93.88 210 GLU A O 1
ATOM 1662 N N . ALA A 1 211 ? -3.279 -16.218 1.056 1.00 93.62 211 ALA A N 1
ATOM 1663 C CA . ALA A 1 211 ? -2.935 -16.813 -0.237 1.00 93.62 211 ALA A CA 1
ATOM 1664 C C . ALA A 1 211 ? -2.102 -15.859 -1.119 1.00 93.62 211 ALA A C 1
ATOM 1666 O O . ALA A 1 211 ? -1.183 -16.278 -1.823 1.00 93.62 211 ALA A O 1
ATOM 1667 N N . ILE A 1 212 ? -2.377 -14.550 -1.054 1.00 94.44 212 ILE A N 1
ATOM 1668 C CA . ILE A 1 212 ? -1.577 -13.534 -1.754 1.00 94.44 212 ILE A CA 1
ATOM 1669 C C . ILE A 1 212 ? -0.218 -13.343 -1.070 1.00 94.44 212 ILE A C 1
ATOM 1671 O O . ILE A 1 212 ? 0.785 -13.109 -1.746 1.00 94.44 212 ILE A O 1
ATOM 1675 N N . ASP A 1 213 ? -0.153 -13.453 0.257 1.00 91.62 213 ASP A N 1
ATOM 1676 C CA . ASP A 1 213 ? 1.110 -13.402 0.995 1.00 91.62 213 ASP A CA 1
ATOM 1677 C C . ASP A 1 213 ? 2.026 -14.593 0.661 1.00 91.62 213 ASP A C 1
ATOM 1679 O O . ASP A 1 213 ? 3.240 -14.401 0.542 1.00 91.62 213 ASP A O 1
ATOM 1683 N N . ASP A 1 214 ? 1.473 -15.780 0.407 1.00 94.75 214 ASP A N 1
ATOM 1684 C CA . ASP A 1 214 ? 2.221 -16.936 -0.105 1.00 94.75 214 ASP A CA 1
ATOM 1685 C C . ASP A 1 214 ? 2.764 -16.713 -1.518 1.00 94.75 214 ASP A C 1
ATOM 1687 O O . ASP A 1 214 ? 3.945 -16.968 -1.785 1.00 94.75 214 ASP A O 1
ATOM 1691 N N . GLN A 1 215 ? 1.956 -16.142 -2.412 1.00 94.12 215 GLN A N 1
ATOM 1692 C CA . GLN A 1 215 ? 2.413 -15.746 -3.749 1.00 94.12 215 GLN A CA 1
ATOM 1693 C C . GLN A 1 215 ? 3.520 -14.682 -3.680 1.00 94.12 215 GLN A C 1
ATOM 1695 O O . GLN A 1 215 ? 4.519 -14.745 -4.393 1.00 94.12 215 GLN A O 1
ATOM 1700 N N . LEU A 1 216 ? 3.406 -13.715 -2.768 1.00 92.00 216 LEU A N 1
ATOM 1701 C CA . LEU A 1 216 ? 4.452 -12.716 -2.544 1.00 92.00 216 LEU A CA 1
ATOM 1702 C C . LEU A 1 216 ? 5.749 -13.340 -2.015 1.00 92.00 216 LEU A C 1
ATOM 1704 O O . LEU A 1 216 ? 6.833 -12.854 -2.349 1.00 92.00 216 LEU A O 1
ATOM 1708 N N . ARG A 1 217 ? 5.665 -14.362 -1.155 1.00 93.69 217 ARG A N 1
ATOM 1709 C CA . ARG A 1 217 ? 6.833 -15.078 -0.616 1.00 93.69 217 ARG A CA 1
ATOM 1710 C C . ARG A 1 217 ? 7.541 -15.886 -1.702 1.00 93.69 217 ARG A C 1
ATOM 1712 O O . ARG A 1 217 ? 8.751 -15.713 -1.865 1.00 93.69 217 ARG A O 1
ATOM 1719 N N . SER A 1 218 ? 6.798 -16.699 -2.450 1.00 93.00 218 SER A N 1
ATOM 1720 C CA . SER A 1 218 ? 7.326 -17.522 -3.550 1.00 93.00 218 SER A CA 1
ATOM 1721 C C . SER A 1 218 ? 7.983 -16.661 -4.628 1.00 93.00 218 SER A C 1
ATOM 1723 O O . SER A 1 218 ? 9.168 -16.826 -4.912 1.00 93.00 218 SER A O 1
ATOM 1725 N N . LEU A 1 219 ? 7.290 -15.630 -5.110 1.00 89.44 219 LEU A N 1
ATOM 1726 C CA . LEU A 1 219 ? 7.810 -14.751 -6.154 1.00 89.44 219 LEU A CA 1
ATOM 1727 C C . LEU A 1 219 ? 9.060 -13.962 -5.703 1.00 89.44 219 LEU A C 1
ATOM 1729 O O . LEU A 1 219 ? 9.987 -13.724 -6.482 1.00 89.44 219 LEU A O 1
ATOM 1733 N N . LYS A 1 220 ? 9.152 -13.591 -4.414 1.00 87.62 220 LYS A N 1
ATOM 1734 C CA . LYS A 1 220 ? 10.386 -13.013 -3.843 1.00 87.62 220 LYS A CA 1
ATOM 1735 C C . LYS A 1 220 ? 11.526 -14.023 -3.785 1.00 87.62 220 LYS A C 1
ATOM 1737 O O . LYS A 1 220 ? 12.670 -13.623 -4.009 1.00 87.62 220 LYS A O 1
ATOM 1742 N N . ALA A 1 221 ? 11.254 -15.283 -3.465 1.00 87.88 221 ALA A N 1
ATOM 1743 C CA . ALA A 1 221 ? 12.270 -16.330 -3.467 1.00 87.88 221 ALA A CA 1
ATOM 1744 C C . ALA A 1 221 ? 12.799 -16.587 -4.889 1.00 87.88 221 ALA A C 1
ATOM 1746 O O . ALA A 1 221 ? 14.012 -16.571 -5.101 1.00 87.88 221 ALA A O 1
ATOM 1747 N N . GLU A 1 222 ? 11.910 -16.677 -5.879 1.00 84.38 222 GLU A N 1
ATOM 1748 C CA . GLU A 1 222 ? 12.273 -16.820 -7.295 1.00 84.38 222 GLU A CA 1
ATOM 1749 C C . GLU A 1 222 ? 13.138 -15.657 -7.793 1.00 84.38 222 GLU A C 1
ATOM 1751 O O . GLU A 1 222 ? 14.132 -15.871 -8.490 1.00 84.38 222 GLU A O 1
ATOM 1756 N N . SER A 1 223 ? 12.819 -14.426 -7.372 1.00 81.06 223 SER A N 1
ATOM 1757 C CA . SER A 1 223 ? 13.597 -13.230 -7.726 1.00 81.06 223 SER A CA 1
ATOM 1758 C C . SER A 1 223 ? 15.060 -13.288 -7.266 1.00 81.06 223 SER A C 1
ATOM 1760 O O . SER A 1 223 ? 15.924 -12.665 -7.886 1.00 81.06 223 SER A O 1
ATOM 1762 N N . LYS A 1 224 ? 15.345 -14.034 -6.188 1.00 78.81 224 LYS A N 1
ATOM 1763 C CA . LYS A 1 224 ? 16.696 -14.238 -5.646 1.00 78.81 224 LYS A CA 1
ATOM 1764 C C . LYS A 1 224 ? 17.435 -15.401 -6.314 1.00 78.81 224 LYS A C 1
ATOM 1766 O O . LYS A 1 224 ? 18.658 -15.375 -6.355 1.00 78.81 224 LYS A O 1
ATOM 1771 N N . SER A 1 225 ? 16.707 -16.400 -6.817 1.00 70.75 225 SER A N 1
ATOM 1772 C CA . SER A 1 225 ? 17.262 -17.635 -7.395 1.00 70.75 225 SER A CA 1
ATOM 1773 C C . SER A 1 225 ? 17.502 -17.551 -8.910 1.00 70.75 225 SER A C 1
ATOM 1775 O O . SER A 1 225 ? 18.308 -18.300 -9.459 1.00 70.75 225 SER A O 1
ATOM 1777 N N . SER A 1 226 ? 16.834 -16.636 -9.618 1.00 59.00 226 SER A N 1
ATOM 1778 C CA . SER A 1 226 ? 16.859 -16.640 -11.080 1.00 59.00 226 SER A CA 1
ATOM 1779 C C . SER A 1 226 ? 18.192 -16.166 -11.682 1.00 59.00 226 SER A C 1
ATOM 1781 O O . SER A 1 226 ? 18.407 -14.964 -11.848 1.00 59.00 226 SER A O 1
ATOM 1783 N N . ASN A 1 227 ? 19.024 -17.118 -12.106 1.00 59.31 227 ASN A N 1
ATOM 1784 C CA . ASN A 1 227 ? 19.973 -16.955 -13.208 1.00 59.31 227 ASN A CA 1
ATOM 1785 C C . ASN A 1 227 ? 19.309 -17.479 -14.493 1.00 59.31 227 ASN A C 1
ATOM 1787 O O . ASN A 1 227 ? 18.866 -18.627 -14.516 1.00 59.31 227 ASN A O 1
ATOM 1791 N N . CYS A 1 228 ? 19.230 -16.681 -15.566 1.00 63.31 228 CYS A N 1
ATOM 1792 C CA . CYS A 1 228 ? 18.962 -17.230 -16.902 1.00 63.31 228 CYS A CA 1
ATOM 1793 C C . CYS A 1 228 ? 20.136 -18.164 -17.275 1.00 63.31 228 CYS A C 1
ATOM 1795 O O . CYS A 1 228 ? 21.187 -17.680 -17.705 1.00 63.31 228 CYS A O 1
ATOM 1797 N N . ARG A 1 229 ? 19.999 -19.480 -17.049 1.00 52.94 229 ARG A N 1
ATOM 1798 C CA . ARG A 1 229 ? 20.887 -20.492 -17.643 1.00 52.94 229 ARG A CA 1
ATOM 1799 C C . ARG A 1 229 ? 20.565 -20.551 -19.130 1.00 52.94 229 ARG A C 1
ATOM 1801 O O . ARG A 1 229 ? 19.417 -20.784 -19.492 1.00 52.94 229 ARG A O 1
ATOM 1808 N N . SER A 1 230 ? 21.565 -20.285 -19.957 1.00 47.97 230 SER A N 1
ATOM 1809 C CA . SER A 1 230 ? 21.513 -20.570 -21.385 1.00 47.97 230 SER A CA 1
ATOM 1810 C C . SER A 1 230 ? 21.459 -22.091 -21.536 1.00 47.97 230 SER A C 1
ATOM 1812 O O . SER A 1 230 ? 22.406 -22.762 -21.129 1.00 47.97 230 SER A O 1
ATOM 1814 N N . THR A 1 231 ? 20.332 -22.620 -22.003 1.00 38.97 231 THR A N 1
ATOM 1815 C CA . THR A 1 231 ? 20.257 -23.947 -22.632 1.00 38.97 231 THR A CA 1
ATOM 1816 C C . THR A 1 231 ? 20.586 -23.795 -24.100 1.00 38.97 231 THR A C 1
ATOM 1818 O O . THR A 1 231 ? 20.028 -22.836 -24.686 1.00 38.97 231 THR A O 1
#

Foldseek 3Di:
DDDDDDDDPPPVVVVVVVVVVVVVVVVVPPVVALLVLLVLLLVLLVVLLVLLVVLLPAQDDDPPPPPDDDDPPQVVVLVVLLSVLVSVLSVLVSVLSVQLSVQSVVCSVVWGFPDDPVVVVVSVVLSVVVVVVVVVLVVVVPDDDDDDDDDDDDDDDDDDPPDPPVVVVVVVVSVVVSVSSVVVSVVSVVSSVSSLVRTPCSVVSSVSSVVSVVVSVVSVVCNVPDRPDDD

pLDDT: mean 72.29, std 18.78, range [37.81, 97.38]

Organism: NCBI:txid166010